Protein AF-A0A9E5NLN7-F1 (afdb_monomer_lite)

Secondary structure (DSSP, 8-state):
-------SS-HHHHHHHHHHHHHHHHHHHHHHHHHHHHHHHH-STTGGGGGHHHHHHHHHHHHHHH--TTHHHHHHHHHHHHHHHTT-TTTHHHHHHHHHHHHHHHHHTSS-S-TT-HHHHHHHHHHHHHHHHHHHHHHH----SHHHHHHHHHHHHHHHHHIIIIIIIHHHHHHHHHHHTTSS--PPPPPPPTTSHHHHHHHHHHHHHHHHHHHHHHTHHHHHHHHHHHHHHHS-----GGGGTTGGG------------

Foldseek 3Di:
DDPPPDDLADPVLVVLLLVLLLCLLVCVVVLQVVLVVQCVVVVDQLSSLLSLLSSLQSLLLSCLQRLEQCSLLSSLQSNQVNNLVVPPPVHNLSNVLSNQLSLLLSLLCQVDPDSLDLNSLLRSQLRSQLSSLVSCCLVVDDDPDPVVVVSSVVSSNSNSNSSSVRNRNVSSVVSVVCVVVVVGDDDDNDHDDPPCNVVSVVVVVCVVVVSVVVVVVVPPPVVVVVVVVVVVVPPDPPPDVPCPVVVVVDDDDDDDDDDDD

Sequence (261 aa):
MQRRSGHYFSTRDLLMMAVLAALGGITSTYVQALANAVHAALGFPGATQVLAGVHVIWLILAVGLTGKHGAGTVTGLAKGAVEFLSGNTHGILVVLIDVVAGILVDAGMLPFRNKNSTLAYAVAGGLATASNVFVFQLFASVPTDVLTMGAILLVGLVSFVSGVLLAGILGKVLLDSLRRAGVVRDLAPETMGRGIYPAFVGIVAVLTVAGGAHRTYRQPSECALRIQILRTRLSPSSDDPSDREASLRGSPAWVPIKLKS

Radius of gyration: 27.47 Å; chains: 1; bounding box: 66×43×96 Å

Structure (mmCIF, N/CA/C/O backbone):
data_AF-A0A9E5NLN7-F1
#
_entry.id   AF-A0A9E5NLN7-F1
#
loop_
_atom_site.group_PDB
_atom_site.id
_atom_site.type_symbol
_atom_site.label_atom_id
_atom_site.label_alt_id
_atom_site.label_comp_id
_atom_site.label_asym_id
_atom_site.label_entity_id
_atom_site.label_seq_id
_atom_site.pdbx_PDB_ins_code
_atom_site.Cartn_x
_atom_site.Cartn_y
_atom_site.Cartn_z
_atom_site.occupancy
_atom_site.B_iso_or_equiv
_atom_site.auth_seq_id
_atom_site.auth_comp_id
_atom_site.auth_asym_id
_atom_site.auth_atom_id
_atom_site.pdbx_PDB_model_num
ATOM 1 N N . MET A 1 1 ? -29.917 -18.150 27.839 1.00 37.56 1 MET A N 1
ATOM 2 C CA . MET A 1 1 ? -28.505 -17.958 27.434 1.00 37.56 1 MET A CA 1
ATOM 3 C C . MET A 1 1 ? -28.449 -17.670 25.937 1.00 37.56 1 MET A C 1
ATOM 5 O O . MET A 1 1 ? -28.501 -18.597 25.142 1.00 37.56 1 MET A O 1
ATOM 9 N N . GLN A 1 2 ? -28.414 -16.398 25.531 1.00 43.22 2 GLN A N 1
ATOM 10 C CA . GLN A 1 2 ? -28.213 -16.040 24.123 1.00 43.22 2 GLN A CA 1
ATOM 11 C C . GLN A 1 2 ? -26.726 -16.190 23.791 1.00 43.22 2 GLN A C 1
ATOM 13 O O . GLN A 1 2 ? -25.911 -15.366 24.202 1.00 43.22 2 GLN A O 1
ATOM 18 N N . ARG A 1 3 ? -26.360 -17.244 23.052 1.00 45.94 3 ARG A N 1
ATOM 19 C CA . ARG A 1 3 ? -25.071 -17.292 22.355 1.00 45.94 3 ARG A CA 1
ATOM 20 C C . ARG A 1 3 ? -25.091 -16.188 21.298 1.00 45.94 3 ARG A C 1
ATOM 22 O O . ARG A 1 3 ? -25.580 -16.403 20.195 1.00 45.94 3 ARG A O 1
ATOM 29 N N . ARG A 1 4 ? -24.589 -14.994 21.629 1.00 48.16 4 ARG A N 1
ATOM 30 C CA . ARG A 1 4 ? -24.191 -14.033 20.597 1.00 48.16 4 ARG A CA 1
ATOM 31 C C . ARG A 1 4 ? -23.033 -14.683 19.849 1.00 48.16 4 ARG A C 1
ATOM 33 O O . ARG A 1 4 ? -21.941 -14.796 20.398 1.00 48.16 4 ARG A O 1
ATOM 40 N N . SER A 1 5 ? -23.280 -15.160 18.633 1.00 48.09 5 SER A N 1
ATOM 41 C CA . SER A 1 5 ? -22.215 -15.476 17.688 1.00 48.09 5 SER A CA 1
ATOM 42 C C . SER A 1 5 ? -21.481 -14.166 17.396 1.00 48.09 5 SER A C 1
ATOM 44 O O . SER A 1 5 ? -21.921 -13.357 16.580 1.00 48.09 5 SER A O 1
ATOM 46 N N . GLY A 1 6 ? -20.437 -13.885 18.173 1.00 54.31 6 GLY A N 1
ATOM 47 C CA . GLY A 1 6 ? -19.639 -12.678 18.027 1.00 54.31 6 GLY A CA 1
ATOM 48 C C . GLY A 1 6 ? -18.870 -12.750 16.718 1.00 54.31 6 GLY A C 1
ATOM 49 O O . GLY A 1 6 ? -17.901 -13.495 16.616 1.00 54.31 6 GLY A O 1
ATOM 50 N N . HIS A 1 7 ? -19.314 -12.010 15.706 1.00 66.31 7 HIS A N 1
ATOM 51 C CA . HIS A 1 7 ? -18.524 -11.810 14.498 1.00 66.31 7 HIS A CA 1
ATOM 52 C C . HIS A 1 7 ? -17.222 -11.086 14.873 1.00 66.31 7 HIS A C 1
ATOM 54 O O . HIS A 1 7 ? -17.261 -10.066 15.564 1.00 66.31 7 HIS A O 1
ATOM 60 N N . TYR A 1 8 ? -16.076 -11.610 14.422 1.00 72.31 8 TYR A N 1
ATOM 61 C CA . TYR A 1 8 ? -14.759 -11.011 14.681 1.00 72.31 8 TYR A CA 1
ATOM 62 C C . TYR A 1 8 ? -14.669 -9.580 14.123 1.00 72.31 8 TYR A C 1
ATOM 64 O O . TYR A 1 8 ? -14.127 -8.684 14.769 1.00 72.31 8 TYR A O 1
ATOM 72 N N . PHE A 1 9 ? -15.287 -9.327 12.966 1.00 75.44 9 PHE A N 1
ATOM 73 C CA . PHE A 1 9 ? -15.464 -7.991 12.396 1.00 75.44 9 PHE A CA 1
ATOM 74 C C . PHE A 1 9 ? -16.875 -7.465 12.665 1.00 75.44 9 PHE A C 1
ATOM 76 O O . PHE A 1 9 ? -17.860 -8.175 12.466 1.00 75.44 9 PHE A O 1
ATOM 83 N N . SER A 1 10 ? -16.974 -6.208 13.103 1.00 83.00 10 SER A N 1
ATOM 84 C CA . SER A 1 10 ? -18.261 -5.514 13.186 1.00 83.00 10 SER A CA 1
ATOM 85 C C . SER A 1 10 ? -18.712 -5.101 11.784 1.00 83.00 10 SER A C 1
ATOM 87 O O . SER A 1 10 ? -17.877 -4.876 10.908 1.00 83.00 10 SER A O 1
ATOM 89 N N . THR A 1 11 ? -20.016 -4.913 11.573 1.00 85.50 11 THR A N 1
ATOM 90 C CA . THR A 1 11 ? -20.556 -4.372 10.313 1.00 85.50 11 THR A CA 1
ATOM 91 C C . THR A 1 11 ? -19.899 -3.042 9.947 1.00 85.50 11 THR A C 1
ATOM 93 O O . THR A 1 11 ? -19.607 -2.797 8.781 1.00 85.50 11 THR A O 1
ATOM 96 N N . ARG A 1 12 ? -19.595 -2.205 10.950 1.00 83.62 12 ARG A N 1
ATOM 97 C CA . ARG A 1 12 ? -18.844 -0.958 10.755 1.00 83.62 12 ARG A CA 1
ATOM 98 C C . ARG A 1 12 ? -17.454 -1.224 10.181 1.00 83.62 12 ARG A C 1
ATOM 100 O O . ARG A 1 12 ? -17.066 -0.552 9.236 1.00 83.62 12 ARG A O 1
ATOM 107 N N . ASP A 1 13 ? -16.719 -2.180 10.740 1.00 86.62 13 ASP A N 1
ATOM 108 C CA . ASP A 1 13 ? -15.354 -2.486 10.299 1.00 86.62 13 ASP A CA 1
ATOM 109 C C . ASP A 1 13 ? -15.372 -2.999 8.861 1.00 86.62 13 ASP A C 1
ATOM 111 O O . ASP A 1 13 ? -14.574 -2.558 8.040 1.00 86.62 13 ASP A O 1
ATOM 115 N N . LEU A 1 14 ? -16.331 -3.875 8.542 1.00 88.62 14 LEU A N 1
ATOM 116 C CA . LEU A 1 14 ? -16.511 -4.405 7.195 1.00 88.62 14 LEU A CA 1
ATOM 117 C C . LEU A 1 14 ? -16.838 -3.301 6.186 1.00 88.62 14 LEU A C 1
ATOM 119 O O . LEU A 1 14 ? -16.243 -3.266 5.114 1.00 88.62 14 LEU A O 1
ATOM 123 N N . LEU A 1 15 ? -17.729 -2.372 6.546 1.00 90.12 15 LEU A N 1
ATOM 124 C CA . LEU A 1 15 ? -18.058 -1.218 5.709 1.00 90.12 15 LEU A CA 1
ATOM 125 C C . LEU A 1 15 ? -16.844 -0.309 5.492 1.00 90.12 15 LEU A C 1
ATOM 127 O O . LEU A 1 15 ? -16.585 0.087 4.361 1.00 90.12 15 LEU A O 1
ATOM 131 N N . MET A 1 16 ? -16.069 -0.010 6.539 1.00 89.44 16 MET A N 1
ATOM 132 C CA . MET A 1 16 ? -14.860 0.813 6.414 1.00 89.44 16 MET A CA 1
ATOM 133 C C . MET A 1 16 ? -13.821 0.147 5.503 1.00 89.44 16 MET A C 1
ATOM 135 O O . MET A 1 16 ? -13.288 0.804 4.612 1.00 89.44 16 MET A O 1
ATOM 139 N N . MET A 1 17 ? -13.569 -1.154 5.685 1.00 92.19 17 MET A N 1
ATOM 140 C CA . MET A 1 17 ? -12.667 -1.926 4.823 1.00 92.19 17 MET A CA 1
ATOM 141 C C . MET A 1 17 ? -13.156 -1.938 3.371 1.00 92.19 17 MET A C 1
ATOM 143 O O . MET A 1 17 ? -12.370 -1.680 2.466 1.00 92.19 17 MET A O 1
ATOM 147 N N . ALA A 1 18 ? -14.452 -2.165 3.141 1.00 93.19 18 ALA A N 1
ATOM 148 C CA . ALA A 1 18 ? -15.035 -2.195 1.801 1.00 93.19 18 ALA A CA 1
ATOM 149 C C . ALA A 1 18 ? -14.944 -0.837 1.086 1.00 93.19 18 ALA A C 1
ATOM 151 O O . ALA A 1 18 ? -14.557 -0.782 -0.079 1.00 93.19 18 ALA A O 1
ATOM 152 N N . VAL A 1 19 ? -15.251 0.265 1.779 1.00 93.38 19 VAL A N 1
ATOM 153 C CA . VAL A 1 19 ? -15.166 1.619 1.208 1.00 93.38 19 VAL A CA 1
ATOM 154 C C . VAL A 1 19 ? -13.720 1.979 0.871 1.00 93.38 19 VAL A C 1
ATOM 156 O O . VAL A 1 19 ? -13.455 2.469 -0.224 1.00 93.38 19 VAL A O 1
ATOM 159 N N . LEU A 1 20 ? -12.771 1.699 1.768 1.00 93.06 20 LEU A N 1
ATOM 160 C CA . LEU A 1 20 ? -11.349 1.964 1.521 1.00 93.06 20 LEU A CA 1
ATOM 161 C C . LEU A 1 20 ? -10.788 1.095 0.394 1.00 93.06 20 LEU A C 1
ATOM 163 O O . LEU A 1 20 ? -10.015 1.589 -0.421 1.00 93.06 20 LEU A O 1
ATOM 167 N N . ALA A 1 21 ? -11.201 -0.169 0.319 1.00 93.88 21 ALA A N 1
ATOM 168 C CA . ALA A 1 21 ? -10.847 -1.068 -0.770 1.00 93.88 21 ALA A CA 1
ATOM 169 C C . ALA A 1 21 ? -11.375 -0.569 -2.120 1.00 93.88 21 ALA A C 1
ATOM 171 O O . ALA A 1 21 ? -10.624 -0.533 -3.091 1.00 93.88 21 ALA A O 1
ATOM 172 N N . ALA A 1 22 ? -12.638 -0.137 -2.180 1.00 93.69 22 ALA A N 1
ATOM 173 C CA . ALA A 1 22 ? -13.237 0.398 -3.398 1.00 93.69 22 ALA A CA 1
ATOM 174 C C . ALA A 1 22 ? -12.549 1.691 -3.858 1.00 93.69 22 ALA A C 1
ATOM 176 O O . ALA A 1 22 ? -12.172 1.810 -5.024 1.00 93.69 22 ALA A O 1
ATOM 177 N N . LEU A 1 23 ? -12.323 2.633 -2.934 1.00 93.06 23 LEU A N 1
ATOM 178 C CA . LEU A 1 23 ? -11.596 3.871 -3.220 1.00 93.06 23 LEU A CA 1
ATOM 179 C C . LEU A 1 23 ? -10.171 3.580 -3.687 1.00 93.06 23 LEU A C 1
ATOM 181 O O . LEU A 1 23 ? -9.739 4.119 -4.705 1.00 93.06 23 LEU A O 1
ATOM 185 N N . GLY A 1 24 ? -9.462 2.698 -2.983 1.00 90.44 24 GLY A N 1
ATOM 186 C CA . GLY A 1 24 ? -8.102 2.313 -3.326 1.00 90.44 24 GLY A CA 1
ATOM 187 C C . GLY A 1 24 ? -8.010 1.629 -4.681 1.00 90.44 24 GLY A C 1
ATOM 188 O O . GLY A 1 24 ? -7.144 1.988 -5.475 1.00 90.44 24 GLY A O 1
ATOM 189 N N . GLY A 1 25 ? -8.916 0.700 -4.983 1.00 89.38 25 GLY A N 1
ATOM 190 C CA . GLY A 1 25 ? -8.890 -0.038 -6.242 1.00 89.38 25 GLY A CA 1
ATOM 191 C C . GLY A 1 25 ? -9.174 0.857 -7.448 1.00 89.38 25 GLY A C 1
ATOM 192 O O . GLY A 1 25 ? -8.418 0.860 -8.414 1.00 89.38 25 GLY A O 1
ATOM 193 N N . ILE A 1 26 ? -10.196 1.713 -7.372 1.00 90.19 26 ILE A N 1
ATOM 194 C CA . ILE A 1 26 ? -10.499 2.658 -8.460 1.00 90.19 26 ILE A CA 1
ATOM 195 C C . ILE A 1 26 ? -9.356 3.667 -8.636 1.00 90.19 26 ILE A C 1
ATOM 197 O O . ILE A 1 26 ? -8.941 3.956 -9.757 1.00 90.19 26 ILE A O 1
ATOM 201 N N . THR A 1 27 ? -8.821 4.192 -7.530 1.00 89.44 27 THR A N 1
ATOM 202 C CA . THR A 1 27 ? -7.764 5.214 -7.561 1.00 89.44 27 THR A CA 1
ATOM 203 C C . THR A 1 27 ? -6.443 4.658 -8.092 1.00 89.44 27 THR A C 1
ATOM 205 O O . THR A 1 27 ? -5.681 5.393 -8.714 1.00 89.44 27 THR A O 1
ATOM 208 N N . SER A 1 28 ? -6.170 3.366 -7.912 1.00 85.62 28 SER A N 1
ATOM 209 C CA . SER A 1 28 ? -4.889 2.754 -8.286 1.00 85.62 28 SER A CA 1
ATOM 210 C C . SER A 1 28 ? -4.584 2.826 -9.781 1.00 85.62 28 SER A C 1
ATOM 212 O O . SER A 1 28 ? -3.427 3.042 -10.146 1.00 85.62 28 SER A O 1
ATOM 214 N N . THR A 1 29 ? -5.599 2.764 -10.649 1.00 84.00 29 THR A N 1
ATOM 215 C CA . THR A 1 29 ? -5.425 2.982 -12.095 1.00 84.00 29 THR A CA 1
ATOM 216 C C . THR A 1 29 ? -4.987 4.418 -12.399 1.00 84.00 29 THR A C 1
ATOM 218 O O . THR A 1 29 ? -4.075 4.639 -13.196 1.00 84.00 29 THR A O 1
ATOM 221 N N . TYR A 1 30 ? -5.577 5.405 -11.720 1.00 86.12 30 TYR A N 1
ATOM 222 C CA . TYR A 1 30 ? -5.203 6.814 -11.874 1.00 86.12 30 TYR A CA 1
ATOM 223 C C . TYR A 1 30 ? -3.816 7.106 -11.299 1.00 86.12 30 TYR A C 1
ATOM 225 O O . TYR A 1 30 ? -3.032 7.823 -11.918 1.00 86.12 30 TYR A O 1
ATOM 233 N N . VAL A 1 31 ? -3.481 6.517 -10.148 1.00 86.81 31 VAL A N 1
ATOM 234 C CA . VAL A 1 31 ? -2.142 6.626 -9.551 1.00 86.81 31 VAL A CA 1
ATOM 235 C C . VAL A 1 31 ? -1.103 6.021 -10.486 1.00 86.81 31 VAL A C 1
ATOM 237 O O . VAL A 1 31 ? -0.039 6.608 -10.661 1.00 86.81 31 VAL A O 1
ATOM 240 N N . GLN A 1 32 ? -1.412 4.900 -11.140 1.00 85.44 32 GLN A N 1
ATOM 241 C CA . GLN A 1 32 ? -0.520 4.300 -12.127 1.00 85.44 32 GLN A CA 1
ATOM 242 C C . GLN A 1 32 ? -0.306 5.219 -13.337 1.00 85.44 32 GLN A C 1
ATOM 244 O O . GLN A 1 32 ? 0.829 5.399 -13.781 1.00 85.44 32 GLN A O 1
ATOM 249 N N . ALA A 1 33 ? -1.370 5.838 -13.853 1.00 85.69 33 ALA A N 1
ATOM 250 C CA . ALA A 1 33 ? -1.258 6.810 -14.938 1.00 85.69 33 ALA A CA 1
ATOM 251 C C . ALA A 1 33 ? -0.400 8.021 -14.527 1.00 85.69 33 ALA A C 1
ATOM 253 O O . ALA A 1 33 ? 0.476 8.450 -15.281 1.00 85.69 33 ALA A O 1
ATOM 254 N N . LEU A 1 34 ? -0.588 8.522 -13.304 1.00 86.69 34 LEU A N 1
ATOM 255 C CA . LEU A 1 34 ? 0.205 9.620 -12.756 1.00 86.69 34 LEU A CA 1
ATOM 256 C C . LEU A 1 34 ? 1.677 9.228 -12.567 1.00 86.69 34 LEU A C 1
ATOM 258 O O . LEU A 1 34 ? 2.566 9.993 -12.927 1.00 86.69 34 LEU A O 1
ATOM 262 N N . ALA A 1 35 ? 1.948 8.024 -12.062 1.00 85.88 35 ALA A N 1
ATOM 263 C CA . ALA A 1 35 ? 3.299 7.489 -11.920 1.00 85.88 35 ALA A CA 1
ATOM 264 C C . ALA A 1 35 ? 4.024 7.400 -13.269 1.00 85.88 35 ALA A C 1
ATOM 266 O O . ALA A 1 35 ? 5.204 7.743 -13.365 1.00 85.88 35 ALA A O 1
ATOM 267 N N . ASN A 1 36 ? 3.310 7.003 -14.324 1.00 85.69 36 ASN A N 1
ATOM 268 C CA . ASN A 1 36 ? 3.849 6.965 -15.680 1.00 85.69 36 ASN A CA 1
ATOM 269 C C . ASN A 1 36 ? 4.146 8.375 -16.213 1.00 85.69 36 ASN A C 1
ATOM 271 O O . ASN A 1 36 ? 5.190 8.580 -16.826 1.00 85.69 36 ASN A O 1
ATOM 275 N N . ALA A 1 37 ? 3.282 9.355 -15.936 1.00 85.88 37 ALA A N 1
ATOM 276 C CA . ALA A 1 37 ? 3.522 10.751 -16.306 1.00 85.88 37 ALA A CA 1
ATOM 277 C C . ALA A 1 37 ? 4.744 11.340 -15.577 1.00 85.88 37 ALA A C 1
ATOM 279 O O . ALA A 1 37 ? 5.587 11.985 -16.199 1.00 85.88 37 ALA A O 1
ATOM 280 N N . VAL A 1 38 ? 4.888 11.060 -14.277 1.00 84.56 38 VAL A N 1
ATOM 281 C CA . VAL A 1 38 ? 6.068 11.447 -13.485 1.00 84.56 38 VAL A CA 1
ATOM 282 C C . VAL A 1 38 ? 7.335 10.811 -14.053 1.00 84.56 38 VAL A C 1
ATOM 284 O O . VAL A 1 38 ? 8.352 11.485 -14.199 1.00 84.56 38 VAL A O 1
ATOM 287 N N . HIS A 1 39 ? 7.280 9.534 -14.429 1.00 85.88 39 HIS A N 1
ATOM 288 C CA . HIS A 1 39 ? 8.408 8.869 -15.070 1.00 85.88 39 HIS A CA 1
ATOM 289 C C . HIS A 1 39 ? 8.766 9.481 -16.426 1.00 85.88 39 HIS A C 1
ATOM 291 O O . HIS A 1 39 ? 9.946 9.713 -16.677 1.00 85.88 39 HIS A O 1
ATOM 297 N N . ALA A 1 40 ? 7.775 9.804 -17.259 1.00 86.00 40 ALA A N 1
ATOM 298 C CA . ALA A 1 40 ? 8.000 10.467 -18.540 1.00 86.00 40 ALA A CA 1
ATOM 299 C C . ALA A 1 40 ? 8.655 11.852 -18.376 1.00 86.00 40 ALA A C 1
ATOM 301 O O . ALA A 1 40 ? 9.496 12.226 -19.187 1.00 86.00 40 ALA A O 1
ATOM 302 N N . ALA A 1 41 ? 8.312 12.589 -17.315 1.00 86.25 41 ALA A N 1
ATOM 303 C CA . ALA A 1 41 ? 8.909 13.889 -17.017 1.00 86.25 41 ALA A CA 1
ATOM 304 C C . ALA A 1 41 ? 10.337 13.786 -16.451 1.00 86.25 41 ALA A C 1
ATOM 306 O O . ALA A 1 41 ? 11.195 14.597 -16.787 1.00 86.25 41 ALA A O 1
ATOM 307 N N . LEU A 1 42 ? 10.592 12.808 -15.576 1.00 84.44 42 LEU A N 1
ATOM 308 C CA . LEU A 1 42 ? 11.867 12.668 -14.865 1.00 84.44 42 LEU A CA 1
ATOM 309 C C . LEU A 1 42 ? 12.918 11.850 -15.626 1.00 84.44 42 LEU A C 1
ATOM 311 O O . LEU A 1 42 ? 14.110 12.002 -15.372 1.00 84.44 42 LEU A O 1
ATOM 315 N N . GLY A 1 43 ? 12.497 10.962 -16.526 1.00 80.62 43 GLY A N 1
ATOM 316 C CA . GLY A 1 43 ? 13.374 10.233 -17.444 1.00 80.62 43 GLY A CA 1
ATOM 317 C C . GLY A 1 43 ? 14.319 9.203 -16.812 1.00 80.62 43 GLY A C 1
ATOM 318 O O . GLY A 1 43 ? 15.093 8.587 -17.542 1.00 80.62 43 GLY A O 1
ATOM 319 N N . PHE A 1 44 ? 14.279 8.979 -15.490 1.00 78.38 44 PHE A N 1
ATOM 320 C CA . PHE A 1 44 ? 15.158 8.011 -14.823 1.00 78.38 44 PHE A CA 1
ATOM 321 C C . PHE A 1 44 ? 14.459 6.679 -14.473 1.00 78.38 44 PHE A C 1
ATOM 323 O O . PHE A 1 44 ? 13.251 6.650 -14.186 1.00 78.38 44 PHE A O 1
ATOM 330 N N . PRO A 1 45 ? 15.208 5.556 -14.458 1.00 69.56 45 PRO A N 1
ATOM 331 C CA . PRO A 1 45 ? 14.682 4.241 -14.092 1.00 69.56 45 PRO A CA 1
ATOM 332 C C . PRO A 1 45 ? 14.161 4.209 -12.648 1.00 69.56 45 PRO A C 1
ATOM 334 O O . PRO A 1 45 ? 14.871 4.576 -11.717 1.00 69.56 45 PRO A O 1
ATOM 337 N N . GLY A 1 46 ? 12.923 3.750 -12.449 1.00 71.50 46 GLY A N 1
ATOM 338 C CA . GLY A 1 46 ? 12.302 3.646 -11.120 1.00 71.50 46 GLY A CA 1
ATOM 339 C C . GLY A 1 46 ? 11.473 4.859 -10.685 1.00 71.50 46 GLY A C 1
ATOM 340 O O . GLY A 1 46 ? 10.849 4.805 -9.629 1.00 71.50 46 GLY A O 1
ATOM 341 N N . ALA A 1 47 ? 11.379 5.917 -11.498 1.00 77.62 47 ALA A N 1
ATOM 342 C CA . ALA A 1 47 ? 10.533 7.078 -11.197 1.00 77.62 47 ALA A CA 1
ATOM 343 C C . ALA A 1 47 ? 9.039 6.723 -11.018 1.00 77.62 47 ALA A C 1
ATOM 345 O O . ALA A 1 47 ? 8.349 7.358 -10.222 1.00 77.62 47 ALA A O 1
ATOM 346 N N . THR A 1 48 ? 8.548 5.662 -11.670 1.00 82.56 48 THR A N 1
ATOM 347 C CA . THR A 1 48 ? 7.182 5.147 -11.455 1.00 82.56 48 THR A CA 1
ATOM 348 C C . THR A 1 48 ? 6.946 4.668 -10.018 1.00 82.56 48 THR A C 1
ATOM 350 O O . THR A 1 48 ? 5.820 4.701 -9.533 1.00 82.56 48 THR A O 1
ATOM 353 N N . GLN A 1 49 ? 8.002 4.276 -9.298 1.00 85.69 49 GLN A N 1
ATOM 354 C CA . GLN A 1 49 ? 7.898 3.774 -7.928 1.00 85.69 49 GLN A CA 1
ATOM 355 C C . GLN A 1 49 ? 7.839 4.872 -6.869 1.00 85.69 49 GLN A C 1
ATOM 357 O O . GLN A 1 49 ? 7.548 4.588 -5.710 1.00 85.69 49 GLN A O 1
ATOM 362 N N . VAL A 1 50 ? 8.055 6.135 -7.246 1.00 83.50 50 VAL A N 1
ATOM 363 C CA . VAL A 1 50 ? 7.945 7.269 -6.316 1.00 83.50 50 VAL A CA 1
ATOM 364 C C . VAL A 1 50 ? 6.527 7.382 -5.752 1.00 83.50 50 VAL A C 1
ATOM 366 O O . VAL A 1 50 ? 6.361 7.764 -4.596 1.00 83.50 50 VAL A O 1
ATOM 369 N N . LEU A 1 51 ? 5.512 6.980 -6.522 1.00 86.88 51 LEU A N 1
ATOM 370 C CA . LEU A 1 51 ? 4.109 6.966 -6.099 1.00 86.88 51 LEU A CA 1
ATOM 371 C C . LEU A 1 51 ? 3.606 5.587 -5.650 1.00 86.88 51 LEU A C 1
ATOM 373 O O . LEU A 1 51 ? 2.433 5.466 -5.306 1.00 86.88 51 LEU A O 1
ATOM 377 N N . ALA A 1 52 ? 4.467 4.567 -5.587 1.00 85.69 52 ALA A N 1
ATOM 378 C CA . ALA A 1 52 ? 4.058 3.211 -5.218 1.00 85.69 52 ALA A CA 1
ATOM 379 C C . ALA A 1 52 ? 3.414 3.146 -3.821 1.00 85.69 52 ALA A C 1
ATOM 381 O O . ALA A 1 52 ? 2.478 2.378 -3.598 1.00 85.69 52 ALA A O 1
ATOM 382 N N . GLY A 1 53 ? 3.861 3.988 -2.880 1.00 84.75 53 GLY A N 1
ATOM 383 C CA . GLY A 1 53 ? 3.289 4.033 -1.532 1.00 84.75 53 GLY A CA 1
ATOM 384 C C . GLY A 1 53 ? 1.818 4.468 -1.495 1.00 84.75 53 GLY A C 1
ATOM 385 O O . GLY A 1 53 ? 1.096 4.125 -0.558 1.00 84.75 53 GLY A O 1
ATOM 386 N N . VAL A 1 54 ? 1.328 5.167 -2.523 1.00 89.94 54 VAL A N 1
ATOM 387 C CA . VAL A 1 54 ? -0.078 5.597 -2.600 1.00 89.94 54 VAL A CA 1
ATOM 388 C C . VAL A 1 54 ? -1.020 4.404 -2.779 1.00 89.94 54 VAL A C 1
ATOM 390 O O . VAL A 1 54 ? -2.144 4.436 -2.290 1.00 89.94 54 VAL A O 1
ATOM 393 N N . HIS A 1 55 ? -0.577 3.312 -3.403 1.00 89.12 55 HIS A N 1
ATOM 394 C CA . HIS A 1 55 ? -1.388 2.095 -3.509 1.00 89.12 55 HIS A CA 1
ATOM 395 C C . HIS A 1 55 ? -1.614 1.432 -2.145 1.00 89.12 55 HIS A C 1
ATOM 397 O O . HIS A 1 55 ? -2.684 0.885 -1.883 1.00 89.12 55 HIS A O 1
ATOM 403 N N . VAL A 1 56 ? -0.626 1.513 -1.252 1.00 91.00 56 VAL A N 1
ATOM 404 C CA . VAL A 1 56 ? -0.621 0.818 0.046 1.00 91.00 56 VAL A CA 1
ATOM 405 C C . VAL A 1 56 ? -1.259 1.650 1.164 1.00 91.00 56 VAL A C 1
ATOM 407 O O . VAL A 1 56 ? -1.710 1.090 2.166 1.00 91.00 56 VAL A O 1
ATOM 410 N N . ILE A 1 57 ? -1.377 2.974 0.995 1.00 93.56 57 ILE A N 1
ATOM 411 C CA . ILE A 1 57 ? -1.956 3.872 2.012 1.00 93.56 57 ILE A CA 1
ATOM 412 C C . ILE A 1 57 ? -3.366 3.439 2.448 1.00 93.56 57 ILE A C 1
ATOM 414 O O . ILE A 1 57 ? -3.699 3.509 3.628 1.00 93.56 57 ILE A O 1
ATOM 418 N N . TRP A 1 58 ? -4.176 2.914 1.526 1.00 93.62 58 TRP A N 1
ATOM 419 C CA . TRP A 1 58 ? -5.543 2.458 1.796 1.00 93.62 58 TRP A CA 1
ATOM 420 C C . TRP A 1 58 ? -5.584 1.274 2.764 1.00 93.62 58 TRP A C 1
ATOM 422 O O . TRP A 1 58 ? -6.447 1.216 3.640 1.00 93.62 58 TRP A O 1
ATOM 432 N N . LEU A 1 59 ? -4.613 0.364 2.652 1.00 91.62 59 LEU A N 1
ATOM 433 C CA . LEU A 1 59 ? -4.474 -0.797 3.533 1.00 91.62 59 LEU A CA 1
ATOM 434 C C . LEU A 1 59 ? -4.035 -0.363 4.932 1.00 91.62 59 LEU A C 1
ATOM 436 O O . LEU A 1 59 ? -4.587 -0.822 5.931 1.00 91.62 59 LEU A O 1
ATOM 440 N N . ILE A 1 60 ? -3.093 0.582 5.000 1.00 90.12 60 ILE A N 1
ATOM 441 C CA . ILE A 1 60 ? -2.639 1.187 6.256 1.00 90.12 60 ILE A CA 1
ATOM 442 C C . ILE A 1 60 ? -3.796 1.887 6.978 1.00 90.12 60 ILE A C 1
ATOM 444 O O . ILE A 1 60 ? -3.988 1.683 8.179 1.00 90.12 60 ILE A O 1
ATOM 448 N N . LEU A 1 61 ? -4.597 2.672 6.254 1.00 89.69 61 LEU A N 1
ATOM 449 C CA . LEU A 1 61 ? -5.778 3.328 6.810 1.00 89.69 61 LEU A CA 1
ATOM 450 C C . LEU A 1 61 ? -6.805 2.307 7.292 1.00 89.69 61 LEU A C 1
ATOM 452 O O . LEU A 1 61 ? -7.341 2.470 8.383 1.00 89.69 61 LEU A O 1
ATOM 456 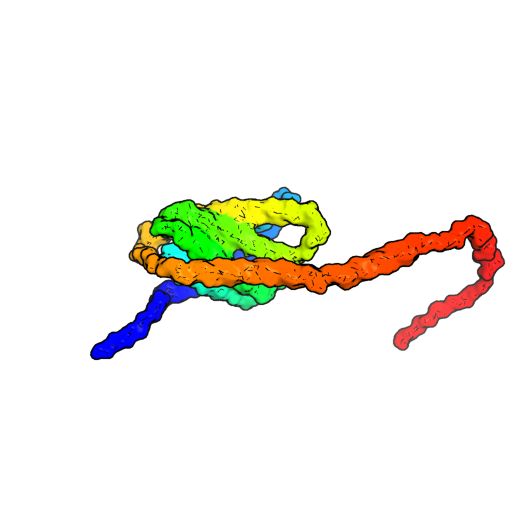N N . ALA A 1 62 ? -7.057 1.238 6.536 1.00 90.06 62 ALA A N 1
ATOM 457 C CA . ALA A 1 62 ? -8.016 0.217 6.939 1.00 90.06 62 ALA A CA 1
ATOM 458 C C . ALA A 1 62 ? -7.610 -0.472 8.248 1.00 90.06 62 ALA A C 1
ATOM 460 O O . ALA A 1 62 ? -8.439 -0.605 9.152 1.00 90.06 62 ALA A O 1
ATOM 461 N N . VAL A 1 63 ? -6.332 -0.831 8.410 1.00 87.94 63 VAL A N 1
ATOM 462 C CA . VAL A 1 63 ? -5.831 -1.401 9.672 1.00 87.94 63 VAL A CA 1
ATOM 463 C C . VAL A 1 63 ? -5.859 -0.371 10.801 1.00 87.94 63 VAL A C 1
ATOM 465 O O . VAL A 1 63 ? -6.298 -0.679 11.910 1.00 87.94 63 VAL A O 1
ATOM 468 N N . GLY A 1 64 ? -5.448 0.869 10.533 1.00 84.69 64 GLY A N 1
ATOM 469 C CA . GLY A 1 64 ? -5.431 1.941 11.528 1.00 84.69 64 GLY A CA 1
ATOM 470 C C . GLY A 1 64 ? -6.822 2.368 12.015 1.00 84.69 64 GLY A C 1
ATOM 471 O O . GLY A 1 64 ? -6.984 2.733 13.184 1.00 84.69 64 GLY A O 1
ATOM 472 N N . LEU A 1 65 ? -7.830 2.307 11.141 1.00 85.81 65 LEU A N 1
ATOM 473 C CA . LEU A 1 65 ? -9.215 2.686 11.430 1.00 85.81 65 LEU A CA 1
ATOM 474 C C . LEU A 1 65 ? -10.012 1.565 12.091 1.00 85.81 65 LEU A C 1
ATOM 476 O O . LEU A 1 65 ? -10.844 1.847 12.947 1.00 85.81 65 LEU A O 1
ATOM 480 N N . THR A 1 66 ? -9.774 0.309 11.710 1.00 82.81 66 THR A N 1
ATOM 481 C CA . THR A 1 66 ? -10.459 -0.842 12.320 1.00 82.81 66 THR A CA 1
ATOM 482 C C . THR A 1 66 ? -9.785 -1.306 13.609 1.00 82.81 66 THR A C 1
ATOM 484 O O . THR A 1 66 ? -10.441 -1.900 14.460 1.00 82.81 66 THR A O 1
ATOM 487 N N . GLY A 1 67 ? -8.478 -1.067 13.770 1.00 76.19 67 GLY A N 1
ATOM 488 C CA . GLY A 1 67 ? -7.700 -1.494 14.938 1.00 76.19 67 GLY A CA 1
ATOM 489 C C . GLY A 1 67 ? -7.544 -3.016 15.072 1.00 76.19 67 GLY A C 1
ATOM 490 O O . GLY A 1 67 ? -6.983 -3.489 16.067 1.00 76.19 67 GLY A O 1
ATOM 491 N N . LYS A 1 68 ? -8.016 -3.783 14.079 1.00 76.31 68 LYS A N 1
ATOM 492 C CA . LYS A 1 68 ? -8.086 -5.249 14.089 1.00 76.31 68 LYS A CA 1
ATOM 493 C C . LYS A 1 68 ? -7.003 -5.868 13.222 1.00 76.31 68 LYS A C 1
ATOM 495 O O . LYS A 1 68 ? -6.613 -5.325 12.194 1.00 76.31 68 LYS A O 1
ATOM 500 N N . HIS A 1 69 ? -6.521 -7.028 13.653 1.00 74.75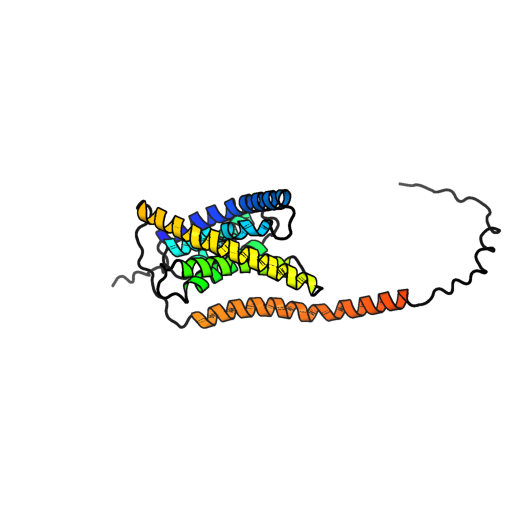 69 HIS A N 1
ATOM 501 C CA . HIS A 1 69 ? -5.587 -7.824 12.865 1.00 74.75 69 HIS A CA 1
ATOM 502 C C . HIS A 1 69 ? -6.322 -8.517 11.714 1.00 74.75 69 HIS A C 1
ATOM 504 O O . HIS A 1 69 ? -7.463 -8.944 11.876 1.00 74.75 69 HIS A O 1
ATOM 510 N N . GLY A 1 70 ? -5.678 -8.630 10.553 1.00 77.31 70 GLY A N 1
ATOM 511 C CA . GLY A 1 70 ? -6.293 -9.223 9.362 1.00 77.31 70 GLY A CA 1
ATOM 512 C C . GLY A 1 70 ? -7.130 -8.231 8.554 1.00 77.31 70 GLY A C 1
ATOM 513 O O . GLY A 1 70 ? -7.588 -8.568 7.462 1.00 77.31 70 GLY A O 1
ATOM 514 N N . ALA A 1 71 ? -7.325 -7.007 9.057 1.00 86.00 71 ALA A N 1
ATOM 515 C CA . ALA A 1 71 ? -8.027 -5.964 8.323 1.00 86.00 71 ALA A CA 1
ATOM 516 C C . ALA A 1 71 ? -7.260 -5.554 7.060 1.00 86.00 71 ALA A C 1
ATOM 518 O O . ALA A 1 71 ? -7.882 -5.281 6.033 1.00 86.00 71 ALA A O 1
ATOM 519 N N . GLY A 1 72 ? -5.923 -5.570 7.100 1.00 87.94 72 GLY A N 1
ATOM 520 C CA . GLY A 1 72 ? -5.083 -5.272 5.943 1.00 87.94 72 GLY A CA 1
ATOM 521 C C . GLY A 1 72 ? -5.272 -6.318 4.855 1.00 87.94 72 GLY A C 1
ATOM 522 O O . GLY A 1 72 ? -5.496 -5.971 3.702 1.00 87.94 72 GLY A O 1
ATOM 523 N N . THR A 1 73 ? -5.283 -7.594 5.233 1.00 88.38 73 THR A N 1
ATOM 524 C CA . THR A 1 73 ? -5.464 -8.735 4.326 1.00 88.38 73 THR A CA 1
ATOM 525 C C . THR A 1 73 ? -6.847 -8.738 3.673 1.00 88.38 73 THR A C 1
ATOM 527 O O . THR A 1 73 ? -6.951 -8.883 2.456 1.00 88.38 73 THR A O 1
ATOM 530 N N . VAL A 1 74 ? -7.918 -8.533 4.452 1.00 89.50 74 VAL A N 1
ATOM 531 C CA . VAL A 1 74 ? -9.294 -8.469 3.919 1.00 89.50 74 VAL A CA 1
ATOM 532 C C . VAL A 1 74 ? -9.461 -7.268 2.989 1.00 89.50 74 VAL A C 1
ATOM 534 O O . VAL A 1 74 ? -10.031 -7.400 1.906 1.00 89.50 74 VAL A O 1
ATOM 537 N N . THR A 1 75 ? -8.924 -6.109 3.378 1.00 92.38 75 THR A N 1
ATOM 538 C CA . THR A 1 75 ? -8.958 -4.904 2.538 1.00 92.38 75 THR A CA 1
ATOM 539 C C . THR A 1 75 ? -8.133 -5.095 1.268 1.00 92.38 75 THR A C 1
ATOM 541 O O . THR A 1 75 ? -8.579 -4.683 0.206 1.00 92.38 75 THR A O 1
ATOM 544 N N . GLY A 1 76 ? -6.978 -5.759 1.347 1.00 91.75 76 GLY A N 1
ATOM 545 C CA . GLY A 1 76 ? -6.133 -6.089 0.197 1.00 91.75 76 GLY A CA 1
ATOM 546 C C . GLY A 1 76 ? -6.848 -6.990 -0.800 1.00 91.75 76 GLY A C 1
ATOM 547 O O . GLY A 1 76 ? -6.910 -6.671 -1.982 1.00 91.75 76 GLY A O 1
ATOM 548 N N . LEU A 1 77 ? -7.494 -8.055 -0.323 1.00 92.31 77 LEU A N 1
ATOM 549 C CA . LEU A 1 77 ? -8.307 -8.924 -1.174 1.00 92.31 77 LEU A CA 1
ATOM 550 C C . LEU A 1 77 ? -9.436 -8.152 -1.871 1.00 92.31 77 LEU A C 1
ATOM 552 O O . LEU A 1 77 ? -9.627 -8.287 -3.078 1.00 92.31 77 LEU A O 1
ATOM 556 N N . ALA A 1 78 ? -10.174 -7.334 -1.116 1.00 93.50 78 ALA A N 1
ATOM 557 C CA . ALA A 1 78 ? -11.271 -6.542 -1.660 1.00 93.50 78 ALA A CA 1
ATOM 558 C C . ALA A 1 78 ? -10.777 -5.485 -2.663 1.00 93.50 78 ALA A C 1
ATOM 560 O O . ALA A 1 78 ? -11.376 -5.323 -3.723 1.00 93.50 78 ALA A O 1
ATOM 561 N N . LYS A 1 79 ? -9.670 -4.799 -2.358 1.00 93.69 79 LYS A N 1
ATOM 562 C CA . LYS A 1 79 ? -9.040 -3.797 -3.229 1.00 93.69 79 LYS A CA 1
ATOM 563 C C . LYS A 1 79 ? -8.600 -4.440 -4.539 1.00 93.69 79 LYS A C 1
ATOM 565 O O . LYS A 1 79 ? -8.992 -3.974 -5.605 1.00 93.69 79 LYS A O 1
ATOM 570 N N . GLY A 1 80 ? -7.885 -5.558 -4.448 1.00 89.69 80 GLY A N 1
ATOM 571 C CA . GLY A 1 80 ? -7.428 -6.312 -5.605 1.00 89.69 80 GLY A CA 1
ATOM 572 C C . GLY A 1 80 ? -8.584 -6.784 -6.482 1.00 89.69 80 GLY A C 1
ATOM 573 O O . GLY A 1 80 ? -8.516 -6.669 -7.703 1.00 89.69 80 GLY A O 1
ATOM 574 N N . ALA A 1 81 ? -9.682 -7.255 -5.879 1.00 90.69 81 ALA A N 1
ATOM 575 C CA . ALA A 1 81 ? -10.887 -7.618 -6.623 1.00 90.69 81 ALA A CA 1
ATOM 576 C C . ALA A 1 81 ? -11.488 -6.417 -7.374 1.00 90.69 81 ALA A C 1
ATOM 578 O O . ALA A 1 81 ? -11.870 -6.554 -8.533 1.00 90.69 81 ALA A O 1
ATOM 579 N N . VAL A 1 82 ? -11.533 -5.235 -6.750 1.00 91.19 82 VAL A N 1
ATOM 580 C CA . VAL A 1 82 ? -12.007 -4.005 -7.405 1.00 91.19 82 VAL A CA 1
ATOM 581 C C . VAL A 1 82 ? -11.097 -3.609 -8.568 1.00 91.19 82 VAL A C 1
ATOM 583 O O . VAL A 1 82 ? -11.606 -3.251 -9.624 1.00 91.19 82 VAL A O 1
ATOM 586 N 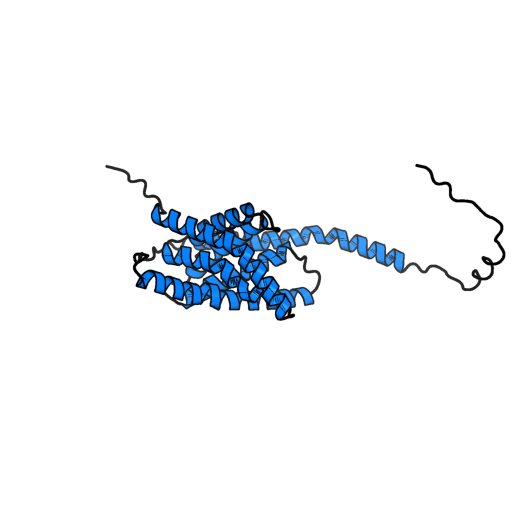N . GLU A 1 83 ? -9.775 -3.715 -8.425 1.00 90.38 83 GLU A N 1
ATOM 587 C CA . GLU A 1 83 ? -8.839 -3.430 -9.525 1.00 90.38 83 GLU A CA 1
ATOM 588 C C . GLU A 1 83 ? -8.929 -4.425 -10.675 1.00 90.38 83 GLU A C 1
ATOM 590 O O . GLU A 1 83 ? -8.811 -4.065 -11.847 1.00 90.38 83 GLU A O 1
ATOM 595 N N . PHE A 1 84 ? -9.136 -5.696 -10.348 1.00 88.31 84 PHE A N 1
ATOM 596 C CA . PHE A 1 84 ? -9.356 -6.717 -11.355 1.00 88.31 84 PHE A CA 1
ATOM 597 C C . PHE A 1 84 ? -10.624 -6.414 -12.163 1.00 88.31 84 PHE A C 1
ATOM 599 O O . PHE A 1 84 ? -10.606 -6.459 -13.392 1.00 88.31 84 PHE A O 1
ATOM 606 N N . LEU A 1 85 ? -11.708 -6.038 -11.478 1.00 86.44 85 LEU A N 1
ATOM 607 C CA . LEU A 1 85 ? -12.980 -5.684 -12.107 1.00 86.44 85 LEU A CA 1
ATOM 608 C C . LEU A 1 85 ? -12.945 -4.331 -12.832 1.00 86.44 85 LEU A C 1
ATOM 610 O O . LEU A 1 85 ? -13.712 -4.141 -13.773 1.00 86.44 85 LEU A O 1
ATOM 614 N N . SER A 1 86 ? -12.060 -3.406 -12.445 1.00 81.06 86 SER A N 1
ATOM 615 C CA . SER A 1 86 ? -11.896 -2.111 -13.124 1.00 81.06 86 SER A CA 1
ATOM 616 C C . SER A 1 86 ? -11.157 -2.210 -14.465 1.00 81.06 86 SER A C 1
ATOM 618 O O . SER A 1 86 ? -11.065 -1.215 -15.183 1.00 81.06 86 SER A O 1
ATOM 620 N N . GLY A 1 87 ? -10.668 -3.401 -14.831 1.00 71.12 87 GLY A N 1
ATOM 621 C CA . GLY A 1 87 ? -10.021 -3.655 -16.116 1.00 71.12 87 GLY A CA 1
ATOM 622 C C . GLY A 1 87 ? -8.514 -3.397 -16.116 1.00 71.12 87 GLY A C 1
ATOM 623 O O . GLY A 1 87 ? -7.961 -3.011 -17.145 1.00 71.12 87 GLY A O 1
ATOM 624 N N . ASN A 1 88 ? -7.829 -3.592 -14.982 1.00 71.06 88 ASN A N 1
ATOM 625 C CA . ASN A 1 88 ? -6.372 -3.469 -14.926 1.00 71.06 88 ASN A CA 1
ATOM 626 C C . ASN A 1 88 ? -5.696 -4.476 -15.886 1.00 71.06 88 ASN A C 1
ATOM 628 O O . ASN A 1 88 ? -6.005 -5.670 -15.889 1.00 71.06 88 ASN A O 1
ATOM 632 N N . THR A 1 89 ? -4.731 -3.999 -16.677 1.00 64.44 89 THR A N 1
ATOM 633 C CA . THR A 1 89 ? -4.001 -4.768 -17.704 1.00 64.44 89 THR A CA 1
ATOM 634 C C . THR A 1 89 ? -3.229 -5.969 -17.152 1.00 64.44 89 THR A C 1
ATOM 636 O O . THR A 1 89 ? -2.830 -6.849 -17.910 1.00 64.44 89 THR A O 1
ATOM 639 N N . HIS A 1 90 ? -3.032 -6.025 -15.836 1.00 66.31 90 HIS A N 1
ATOM 640 C CA . HIS A 1 90 ? -2.305 -7.089 -15.147 1.00 66.31 90 HIS A CA 1
ATOM 641 C C . HIS A 1 90 ? -3.208 -8.249 -14.678 1.00 66.31 90 HIS A C 1
ATOM 643 O O . HIS A 1 90 ? -2.707 -9.257 -14.176 1.00 66.31 90 HIS A O 1
ATOM 649 N N . GLY A 1 91 ? -4.532 -8.149 -14.857 1.00 77.19 91 GLY A N 1
ATOM 650 C CA . GLY A 1 91 ? -5.476 -9.232 -14.575 1.00 77.19 91 GLY A CA 1
ATOM 651 C C . GLY A 1 91 ? -5.423 -9.730 -13.125 1.00 77.19 91 GLY A C 1
ATOM 652 O O . GLY A 1 91 ? -5.331 -8.946 -12.182 1.00 77.19 91 GLY A O 1
ATOM 653 N N . ILE A 1 92 ? -5.483 -11.054 -12.936 1.00 80.56 92 ILE A N 1
ATOM 654 C CA . ILE A 1 92 ? -5.531 -11.691 -11.605 1.00 80.56 92 ILE A CA 1
ATOM 655 C C . ILE A 1 92 ? -4.276 -11.431 -10.751 1.00 80.56 92 ILE A C 1
ATOM 657 O O . ILE A 1 92 ? -4.332 -11.542 -9.526 1.00 80.56 92 ILE A O 1
ATOM 661 N N . LEU A 1 93 ? -3.150 -11.050 -11.370 1.00 79.19 93 LEU A N 1
ATOM 662 C CA . LEU A 1 93 ? -1.901 -10.761 -10.655 1.00 79.19 93 LEU A CA 1
ATOM 663 C C . LEU A 1 93 ? -2.063 -9.606 -9.665 1.00 79.19 93 LEU A C 1
ATOM 665 O O . LEU A 1 93 ? -1.469 -9.637 -8.593 1.00 79.19 93 LEU A O 1
ATOM 669 N N . VAL A 1 94 ? -2.908 -8.626 -9.984 1.00 83.06 94 VAL A N 1
ATOM 670 C CA . VAL A 1 94 ? -3.174 -7.474 -9.112 1.00 83.06 94 VAL A CA 1
ATOM 671 C C . VAL A 1 94 ? -3.816 -7.905 -7.7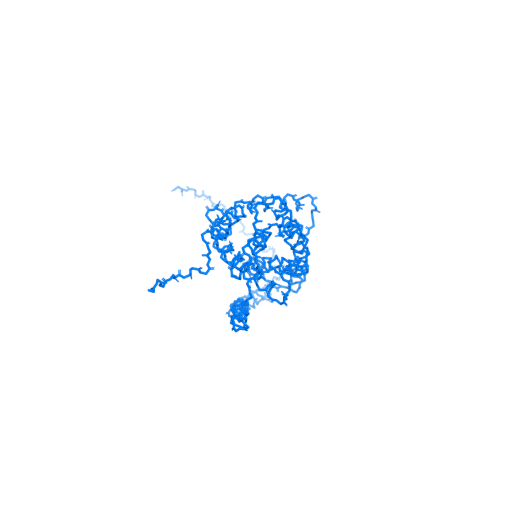99 1.00 83.06 94 VAL A C 1
ATOM 673 O O . VAL A 1 94 ? -3.432 -7.429 -6.733 1.00 83.06 94 VAL A O 1
ATOM 676 N N . VAL A 1 95 ? -4.734 -8.874 -7.862 1.00 86.44 95 VAL A N 1
ATOM 677 C CA . VAL A 1 95 ? -5.373 -9.441 -6.670 1.00 86.44 95 VAL A CA 1
ATOM 678 C C . VAL A 1 95 ? -4.328 -10.084 -5.767 1.00 86.44 95 VAL A C 1
ATOM 680 O O . VAL A 1 95 ? -4.321 -9.848 -4.562 1.00 86.44 95 VAL A O 1
ATOM 683 N N . LEU A 1 96 ? -3.418 -10.871 -6.347 1.00 82.44 96 LEU A N 1
ATOM 684 C CA . LEU A 1 96 ? -2.344 -11.512 -5.594 1.00 82.44 96 LEU A CA 1
ATOM 685 C C . LEU A 1 96 ? -1.437 -10.476 -4.921 1.00 82.44 96 LEU A C 1
ATOM 687 O O . LEU A 1 96 ? -1.102 -10.624 -3.748 1.00 82.44 96 LEU A O 1
ATOM 691 N N . ILE A 1 97 ? -1.063 -9.429 -5.655 1.00 86.38 97 ILE A N 1
ATOM 692 C CA . ILE A 1 97 ? -0.186 -8.362 -5.170 1.00 86.38 97 ILE A CA 1
ATOM 693 C C . ILE A 1 97 ? -0.826 -7.631 -3.990 1.00 86.38 97 ILE A C 1
ATOM 695 O O . ILE A 1 97 ? -0.196 -7.500 -2.943 1.00 86.38 97 ILE A O 1
ATOM 699 N N . ASP A 1 98 ? -2.095 -7.246 -4.104 1.00 90.12 98 ASP A N 1
ATOM 700 C CA . ASP A 1 98 ? -2.795 -6.541 -3.031 1.00 90.12 98 ASP A CA 1
ATOM 701 C C . ASP A 1 98 ? -3.047 -7.412 -1.798 1.00 90.12 98 ASP A C 1
ATOM 703 O O . ASP A 1 98 ? -2.982 -6.924 -0.667 1.00 90.12 98 ASP A O 1
ATOM 707 N N . VAL A 1 99 ? -3.289 -8.712 -1.986 1.00 87.56 99 VAL A N 1
ATOM 708 C CA . VAL A 1 99 ? -3.374 -9.663 -0.872 1.00 87.56 99 VAL A CA 1
ATOM 709 C C . VAL A 1 99 ? -2.030 -9.753 -0.151 1.00 87.56 99 VAL A C 1
ATOM 711 O O . VAL A 1 99 ? -1.996 -9.637 1.073 1.00 87.56 99 VAL A O 1
ATOM 714 N N . VAL A 1 100 ? -0.920 -9.899 -0.883 1.00 84.88 100 VAL A N 1
ATOM 715 C CA . VAL A 1 100 ? 0.430 -9.925 -0.296 1.00 84.88 100 VAL A CA 1
ATOM 716 C C . VAL A 1 100 ? 0.727 -8.615 0.437 1.00 84.88 100 VAL A C 1
ATOM 718 O O . VAL A 1 100 ? 1.199 -8.651 1.573 1.00 84.88 100 VAL A O 1
ATOM 721 N N . ALA A 1 101 ? 0.380 -7.468 -0.145 1.00 87.81 101 ALA A N 1
ATOM 722 C CA . ALA A 1 101 ? 0.523 -6.173 0.509 1.00 87.81 101 ALA A CA 1
ATOM 723 C C . ALA A 1 101 ? -0.267 -6.112 1.824 1.00 87.81 101 ALA A C 1
ATOM 725 O O . ALA A 1 101 ? 0.274 -5.706 2.850 1.00 87.81 101 ALA A O 1
ATOM 726 N N . GLY A 1 102 ? -1.527 -6.560 1.821 1.00 87.25 102 GLY A N 1
ATOM 727 C CA . GLY A 1 102 ? -2.389 -6.579 3.004 1.00 87.25 102 GLY A CA 1
ATOM 728 C C . GLY A 1 102 ? -1.840 -7.452 4.132 1.00 87.25 102 GLY A C 1
ATOM 729 O O . GLY A 1 102 ? -1.792 -7.018 5.285 1.00 87.25 102 GLY A O 1
ATOM 730 N N . ILE A 1 103 ? -1.344 -8.639 3.779 1.00 85.00 103 ILE A N 1
ATOM 731 C CA . ILE A 1 103 ? -0.637 -9.562 4.678 1.00 85.00 103 ILE A CA 1
ATOM 732 C C . ILE A 1 103 ? 0.587 -8.871 5.291 1.00 85.00 103 ILE A C 1
ATOM 734 O O . ILE A 1 103 ? 0.805 -8.954 6.500 1.00 85.00 103 ILE A O 1
ATOM 738 N N . LEU A 1 104 ? 1.385 -8.170 4.481 1.00 84.75 104 LEU A N 1
ATOM 739 C CA . LEU A 1 104 ? 2.598 -7.491 4.938 1.00 84.75 104 LEU A CA 1
ATOM 740 C C . LEU A 1 104 ? 2.313 -6.246 5.776 1.00 84.75 104 LEU A C 1
ATOM 742 O O . LEU A 1 104 ? 3.085 -5.958 6.687 1.00 84.75 104 LEU A O 1
ATOM 746 N N . VAL A 1 105 ? 1.206 -5.542 5.537 1.00 86.31 105 VAL A N 1
ATOM 747 C CA . VAL A 1 105 ? 0.755 -4.459 6.419 1.00 86.31 105 VAL A CA 1
ATOM 748 C C . VAL A 1 105 ? 0.365 -5.023 7.786 1.00 86.31 105 VAL A C 1
ATOM 750 O O . VAL A 1 105 ? 0.853 -4.543 8.812 1.00 86.31 105 VAL A O 1
ATOM 753 N N . ASP A 1 106 ? -0.454 -6.079 7.810 1.00 84.69 106 ASP A N 1
ATOM 754 C CA . ASP A 1 106 ? -0.856 -6.743 9.054 1.00 84.69 106 ASP A CA 1
ATOM 755 C C . ASP A 1 106 ? 0.364 -7.292 9.816 1.00 84.69 106 ASP A C 1
ATOM 757 O O . ASP A 1 106 ? 0.454 -7.148 11.039 1.00 84.69 106 ASP A O 1
ATOM 761 N N . ALA A 1 107 ? 1.327 -7.880 9.095 1.00 79.38 107 ALA A N 1
ATOM 762 C CA . ALA A 1 107 ? 2.566 -8.409 9.655 1.00 79.38 107 ALA A CA 1
ATOM 763 C C . ALA A 1 107 ? 3.527 -7.304 10.109 1.00 79.38 107 ALA A C 1
ATOM 765 O O . ALA A 1 107 ? 4.139 -7.439 11.159 1.00 79.38 107 ALA A O 1
ATOM 766 N N . GLY A 1 108 ? 3.651 -6.198 9.375 1.00 75.69 108 GLY A N 1
ATOM 767 C CA . GLY A 1 108 ? 4.545 -5.086 9.707 1.00 75.69 108 GLY A CA 1
ATOM 768 C C . GLY A 1 108 ? 4.103 -4.306 10.946 1.00 75.69 108 GLY A C 1
ATOM 769 O O . GLY A 1 108 ? 4.936 -3.755 11.663 1.00 75.69 108 GLY A O 1
ATOM 770 N N . MET A 1 109 ? 2.803 -4.314 11.253 1.00 75.12 109 MET A N 1
ATOM 771 C CA . MET A 1 109 ? 2.255 -3.715 12.475 1.00 75.12 109 MET A CA 1
ATOM 772 C C . MET A 1 109 ? 2.342 -4.638 13.703 1.00 75.12 109 MET A C 1
ATOM 774 O O . MET A 1 109 ? 2.082 -4.197 14.822 1.00 75.12 109 MET A O 1
ATOM 778 N N . LEU A 1 110 ? 2.715 -5.905 13.515 1.00 68.44 110 LEU A N 1
ATOM 779 C CA . LEU A 1 110 ? 2.701 -6.953 14.539 1.00 68.44 110 LEU A CA 1
ATOM 780 C C . LEU A 1 110 ? 3.890 -6.918 15.534 1.00 68.44 110 LEU A C 1
ATOM 782 O O . LEU A 1 110 ? 3.651 -7.134 16.722 1.00 68.44 110 LEU A O 1
ATOM 786 N N . PRO A 1 111 ? 5.144 -6.596 15.135 1.00 64.62 111 PRO A N 1
ATOM 787 C CA . PRO A 1 111 ? 6.288 -6.494 16.048 1.00 64.62 111 PRO A CA 1
ATOM 788 C C . PRO A 1 111 ? 6.163 -5.331 17.036 1.00 64.62 111 PRO A C 1
ATOM 790 O O . PRO A 1 111 ? 6.795 -5.322 18.093 1.00 64.62 111 PRO A O 1
ATOM 793 N N . PHE A 1 112 ? 5.360 -4.324 16.695 1.00 63.91 112 PHE A N 1
ATOM 794 C CA . PHE A 1 112 ? 5.252 -3.101 17.470 1.00 63.91 112 PHE A CA 1
ATOM 795 C C . PHE A 1 112 ? 4.124 -3.216 18.488 1.00 63.91 112 PHE A C 1
ATOM 797 O O . PHE A 1 112 ? 2.950 -3.013 18.189 1.00 63.91 112 PHE A O 1
ATOM 804 N N . ARG A 1 113 ? 4.518 -3.475 19.741 1.00 49.50 113 ARG A N 1
ATOM 805 C CA . ARG A 1 113 ? 3.619 -3.546 20.906 1.00 49.50 113 ARG A CA 1
ATOM 806 C C . ARG A 1 113 ? 2.749 -2.288 21.074 1.00 49.50 113 ARG A C 1
ATOM 808 O O . ARG A 1 113 ? 1.650 -2.379 21.607 1.00 49.50 113 ARG A O 1
ATOM 815 N N . ASN A 1 114 ? 3.212 -1.146 20.552 1.00 54.91 114 ASN A N 1
ATOM 816 C CA . ASN A 1 114 ? 2.459 0.102 20.443 1.00 54.91 114 ASN A CA 1
ATOM 817 C C . ASN A 1 114 ? 2.073 0.374 18.978 1.00 54.91 114 ASN A C 1
ATOM 819 O O . ASN A 1 114 ? 2.828 1.020 18.245 1.00 54.91 114 ASN A O 1
ATOM 823 N N . LYS A 1 115 ? 0.860 -0.033 18.573 1.00 56.16 115 LYS A N 1
ATOM 824 C CA . LYS A 1 115 ? 0.284 0.222 17.231 1.00 56.16 115 LYS A CA 1
ATOM 825 C C . LYS A 1 115 ? 0.055 1.711 16.897 1.00 56.16 115 LYS A C 1
ATOM 827 O O . LYS A 1 115 ? -0.457 2.019 15.828 1.00 56.16 115 LYS A O 1
ATOM 832 N N . ASN A 1 116 ? 0.427 2.639 17.785 1.00 57.56 116 ASN A N 1
ATOM 833 C CA . ASN A 1 116 ? 0.413 4.086 17.533 1.00 57.56 116 ASN A CA 1
ATOM 834 C C . ASN A 1 116 ? 1.807 4.663 17.214 1.00 57.56 116 ASN A C 1
ATOM 836 O O . ASN A 1 116 ? 1.961 5.873 17.031 1.00 57.56 116 ASN A O 1
ATOM 840 N N . SER A 1 117 ? 2.843 3.821 17.157 1.00 68.56 117 SER A N 1
ATOM 841 C CA . SER A 1 117 ? 4.186 4.264 16.790 1.00 68.56 117 SER A CA 1
ATOM 842 C C . SER A 1 117 ? 4.238 4.611 15.306 1.00 68.56 117 SER A C 1
ATOM 844 O O . SER A 1 117 ? 3.878 3.794 14.461 1.00 68.56 117 SER A O 1
ATOM 846 N N . THR A 1 118 ? 4.730 5.809 14.977 1.00 77.25 118 THR A N 1
ATOM 847 C CA . THR A 1 118 ? 4.983 6.221 13.582 1.00 77.25 118 THR A CA 1
ATOM 848 C C . THR A 1 118 ? 5.881 5.222 12.863 1.00 77.25 118 THR A C 1
ATOM 850 O O . THR A 1 118 ? 5.720 4.989 11.672 1.00 77.25 118 THR A O 1
ATOM 853 N N . LEU A 1 119 ? 6.765 4.566 13.615 1.00 81.25 119 LEU A N 1
ATOM 854 C CA . LEU A 1 119 ? 7.683 3.568 13.096 1.00 81.25 119 LEU A CA 1
ATOM 855 C C . LEU A 1 119 ? 6.967 2.277 12.664 1.00 81.25 119 LEU A C 1
ATOM 857 O O . LEU A 1 119 ? 7.357 1.684 11.666 1.00 81.25 119 LEU A O 1
ATOM 861 N N . ALA A 1 120 ? 5.883 1.883 13.342 1.00 81.31 120 ALA A N 1
ATOM 862 C CA . ALA A 1 120 ? 5.094 0.713 12.953 1.00 81.31 120 ALA A CA 1
ATOM 863 C C . ALA A 1 120 ? 4.421 0.920 11.592 1.00 81.31 120 ALA A C 1
ATOM 865 O O . ALA A 1 120 ? 4.514 0.067 10.714 1.00 81.31 120 ALA A O 1
ATOM 866 N N . TYR A 1 121 ? 3.804 2.089 11.400 1.00 84.31 121 TYR A N 1
ATOM 867 C CA . TYR A 1 121 ? 3.188 2.467 10.129 1.00 84.31 121 TYR A CA 1
ATOM 868 C C . TYR A 1 121 ? 4.227 2.646 9.018 1.00 84.31 121 TYR A C 1
ATOM 870 O O . TYR A 1 121 ? 4.009 2.178 7.906 1.00 84.31 121 TYR A O 1
ATOM 878 N N . ALA A 1 122 ? 5.372 3.265 9.322 1.00 86.75 122 ALA A N 1
ATOM 879 C CA . ALA A 1 122 ? 6.486 3.417 8.389 1.00 86.75 122 ALA A CA 1
ATOM 880 C C . ALA A 1 122 ? 7.009 2.064 7.888 1.00 86.75 122 ALA A C 1
ATOM 882 O O . ALA A 1 122 ? 7.098 1.853 6.683 1.00 86.75 122 ALA A O 1
ATOM 883 N N . VAL A 1 123 ? 7.313 1.135 8.799 1.00 86.06 123 VAL A N 1
ATOM 884 C CA . VAL A 1 123 ? 7.841 -0.191 8.445 1.00 86.06 123 VAL A CA 1
ATOM 885 C C . VAL A 1 123 ? 6.793 -1.021 7.706 1.00 86.06 123 VAL A C 1
ATOM 887 O O . VAL A 1 123 ? 7.114 -1.608 6.677 1.00 86.06 123 VAL A O 1
ATOM 890 N N . ALA A 1 124 ? 5.541 -1.034 8.173 1.00 86.44 124 ALA A N 1
ATOM 891 C CA . ALA A 1 124 ? 4.455 -1.746 7.501 1.00 86.44 124 ALA A CA 1
ATOM 892 C C . ALA A 1 124 ? 4.213 -1.213 6.080 1.00 86.44 124 ALA A C 1
ATOM 894 O O . ALA A 1 124 ? 4.162 -1.991 5.130 1.00 86.44 124 ALA A O 1
ATOM 895 N N . GLY A 1 125 ? 4.134 0.113 5.928 1.00 85.88 125 GLY A N 1
ATOM 896 C CA . GLY A 1 125 ? 3.963 0.773 4.637 1.00 85.88 125 GLY A CA 1
ATOM 897 C C . GLY A 1 125 ? 5.143 0.531 3.696 1.00 85.88 125 GLY A C 1
ATOM 898 O O . GLY A 1 125 ? 4.938 0.174 2.538 1.00 85.88 125 GLY A O 1
ATOM 899 N N . GLY A 1 126 ? 6.376 0.652 4.193 1.00 85.88 126 GLY A N 1
ATOM 900 C CA . GLY A 1 126 ? 7.593 0.393 3.422 1.00 85.88 126 GLY A CA 1
ATOM 901 C C . GLY A 1 126 ? 7.689 -1.050 2.932 1.00 85.88 126 GLY A C 1
ATOM 902 O O . GLY A 1 126 ? 7.883 -1.280 1.740 1.00 85.88 126 GLY A O 1
ATOM 903 N N . LEU A 1 127 ? 7.503 -2.027 3.828 1.00 86.88 127 LEU A N 1
ATOM 904 C CA . LEU A 1 127 ? 7.581 -3.451 3.488 1.00 86.88 127 LEU A CA 1
ATOM 905 C C . LEU A 1 127 ? 6.500 -3.862 2.486 1.00 86.88 127 LEU A C 1
ATOM 907 O O . LEU A 1 127 ? 6.809 -4.524 1.497 1.00 86.88 127 LEU A O 1
ATOM 911 N N . ALA A 1 128 ? 5.252 -3.446 2.708 1.00 86.75 128 ALA A N 1
ATOM 912 C CA . ALA A 1 128 ? 4.160 -3.757 1.795 1.00 86.75 128 ALA A CA 1
ATOM 913 C C . ALA A 1 128 ? 4.369 -3.111 0.414 1.00 86.75 128 ALA A C 1
ATOM 915 O O . ALA A 1 128 ? 4.205 -3.778 -0.606 1.00 86.75 128 ALA A O 1
ATOM 916 N N . THR A 1 129 ? 4.836 -1.861 0.357 1.00 88.75 129 THR A N 1
ATOM 917 C CA . THR A 1 129 ? 5.097 -1.174 -0.921 1.00 88.75 129 THR A CA 1
ATOM 918 C C . THR A 1 129 ? 6.256 -1.810 -1.687 1.00 88.75 129 THR A C 1
ATOM 920 O O . THR A 1 129 ? 6.133 -2.091 -2.879 1.00 88.75 129 THR A O 1
ATOM 923 N N . ALA A 1 130 ? 7.353 -2.136 -0.997 1.00 84.69 130 ALA A N 1
ATOM 924 C CA . ALA A 1 130 ? 8.471 -2.852 -1.601 1.00 84.69 130 ALA A CA 1
ATOM 925 C C . ALA A 1 130 ? 8.027 -4.215 -2.154 1.00 84.69 130 ALA A C 1
ATOM 927 O O . ALA A 1 130 ? 8.414 -4.593 -3.260 1.00 84.69 130 ALA A O 1
ATOM 928 N N . SER A 1 131 ? 7.169 -4.934 -1.422 1.00 82.25 131 SER A N 1
ATOM 929 C CA . SER A 1 131 ? 6.661 -6.235 -1.859 1.00 82.25 131 SER A CA 1
ATOM 930 C C . SER A 1 131 ? 5.873 -6.169 -3.161 1.00 82.25 131 SER A C 1
ATOM 932 O O . SER A 1 131 ? 6.053 -7.051 -3.996 1.00 82.25 131 SER A O 1
ATOM 934 N N . ASN A 1 132 ? 5.101 -5.101 -3.396 1.00 84.94 132 ASN A N 1
ATOM 935 C CA . ASN A 1 132 ? 4.373 -4.932 -4.653 1.00 84.94 132 ASN A CA 1
ATOM 936 C C . ASN A 1 132 ? 5.325 -4.942 -5.844 1.00 84.94 132 ASN A C 1
ATOM 938 O O . ASN A 1 132 ? 5.076 -5.627 -6.832 1.00 84.94 132 ASN A O 1
ATOM 942 N N . VAL A 1 133 ? 6.447 -4.237 -5.721 1.00 79.69 133 VAL A N 1
ATOM 943 C CA . VAL A 1 133 ? 7.469 -4.156 -6.768 1.00 79.69 133 VAL A CA 1
ATOM 944 C C . VAL A 1 133 ? 8.176 -5.483 -6.953 1.00 79.69 133 VAL A C 1
ATOM 946 O O . VAL A 1 133 ? 8.331 -5.928 -8.084 1.00 79.69 133 VAL A O 1
ATOM 949 N N . PHE A 1 134 ? 8.570 -6.147 -5.865 1.00 76.88 134 PHE A N 1
ATOM 950 C CA . PHE A 1 134 ? 9.226 -7.448 -5.965 1.00 76.88 134 PHE A CA 1
ATOM 951 C C . PHE A 1 134 ? 8.314 -8.504 -6.588 1.00 76.88 134 PHE A C 1
ATOM 953 O O . PHE A 1 134 ? 8.770 -9.251 -7.450 1.00 76.88 134 PHE A O 1
ATOM 960 N N . VAL A 1 135 ? 7.034 -8.550 -6.208 1.00 75.25 135 VAL A N 1
ATOM 961 C CA . VAL A 1 135 ? 6.060 -9.479 -6.794 1.00 75.25 135 VAL A CA 1
ATOM 962 C C . VAL A 1 135 ? 5.823 -9.131 -8.263 1.00 75.25 135 VAL A C 1
ATOM 964 O O . VAL A 1 135 ? 5.936 -10.021 -9.104 1.00 75.25 135 VAL A O 1
ATOM 967 N N . PHE A 1 136 ? 5.600 -7.857 -8.609 1.00 74.00 136 PHE A N 1
ATOM 968 C CA . PHE A 1 136 ? 5.468 -7.440 -10.010 1.00 74.00 136 PHE A CA 1
ATOM 969 C C . PHE A 1 136 ? 6.674 -7.861 -10.839 1.00 74.00 136 PHE A C 1
ATOM 971 O O . PHE A 1 136 ? 6.523 -8.489 -11.880 1.00 74.00 136 PHE A O 1
ATOM 978 N N . GLN A 1 137 ? 7.875 -7.571 -10.354 1.00 73.12 137 GLN A N 1
ATOM 979 C CA . GLN A 1 137 ? 9.108 -7.835 -11.073 1.00 73.12 137 GLN A CA 1
ATOM 980 C C . GLN A 1 137 ? 9.400 -9.334 -11.203 1.00 73.12 137 GLN A C 1
ATOM 982 O O . GLN A 1 137 ? 9.933 -9.767 -12.219 1.00 73.12 137 GLN A O 1
ATOM 987 N N . LEU A 1 138 ? 9.017 -10.138 -10.206 1.00 68.00 138 LEU A N 1
ATOM 988 C CA . LEU A 1 138 ? 9.157 -11.593 -10.224 1.00 68.00 138 LEU A CA 1
ATOM 989 C C . LEU A 1 138 ? 8.340 -12.238 -11.352 1.00 68.00 138 LEU A C 1
ATOM 991 O O . LEU A 1 138 ? 8.806 -13.219 -11.932 1.00 68.00 138 LEU A O 1
ATOM 995 N N . PHE A 1 139 ? 7.154 -11.695 -11.647 1.00 65.56 139 PHE A N 1
ATOM 996 C CA . PHE A 1 139 ? 6.252 -12.197 -12.688 1.00 65.56 139 PHE A CA 1
ATOM 997 C C . PHE A 1 139 ? 6.431 -11.498 -14.045 1.00 65.56 139 PHE A C 1
ATOM 999 O O . PHE A 1 139 ? 6.291 -12.147 -15.078 1.00 65.56 139 PHE A O 1
ATOM 1006 N N . ALA A 1 140 ? 6.753 -10.202 -14.060 1.00 62.78 140 ALA A N 1
ATOM 1007 C CA . ALA A 1 140 ? 6.900 -9.404 -15.278 1.00 62.78 140 ALA A CA 1
ATOM 1008 C C . ALA A 1 140 ? 8.294 -9.511 -15.914 1.00 62.78 140 ALA A C 1
ATOM 1010 O O . ALA A 1 140 ? 8.465 -9.176 -17.084 1.00 62.78 140 ALA A O 1
ATOM 1011 N N . SER A 1 141 ? 9.318 -9.937 -15.170 1.00 56.56 141 SER A N 1
ATOM 1012 C CA . SER A 1 141 ? 10.692 -10.000 -15.673 1.00 56.56 141 SER A CA 1
ATOM 1013 C C . SER A 1 141 ? 11.394 -11.249 -15.165 1.00 56.56 141 SER A C 1
ATOM 1015 O O . SER A 1 141 ? 11.603 -11.420 -13.967 1.00 56.56 141 SER A O 1
ATOM 1017 N N . VAL A 1 142 ? 11.811 -12.124 -16.078 1.00 47.97 142 VAL A N 1
ATOM 1018 C CA . VAL A 1 142 ? 12.748 -13.206 -15.756 1.00 47.97 142 VAL A CA 1
ATOM 1019 C C . VAL A 1 142 ? 14.142 -12.573 -15.679 1.00 47.97 142 VAL A C 1
ATOM 1021 O O . VAL A 1 142 ? 14.643 -12.136 -16.713 1.00 47.97 142 VAL A O 1
ATOM 1024 N N . PRO A 1 143 ? 14.775 -12.449 -14.496 1.00 49.91 143 PRO A N 1
ATOM 1025 C CA . PRO A 1 143 ? 16.100 -11.851 -14.404 1.00 49.91 143 PRO A CA 1
ATOM 1026 C C . PRO A 1 143 ? 17.112 -12.854 -14.960 1.00 49.91 143 PRO A C 1
ATOM 1028 O O . PRO A 1 143 ? 17.281 -13.933 -14.393 1.00 49.91 143 PRO A O 1
ATOM 1031 N N . THR A 1 144 ? 17.756 -12.518 -16.075 1.00 50.97 144 THR A N 1
ATOM 1032 C CA . THR A 1 144 ? 18.791 -13.353 -16.702 1.00 50.97 144 THR A CA 1
ATOM 1033 C C . THR A 1 144 ? 20.208 -12.942 -16.305 1.00 50.97 144 THR A C 1
ATOM 1035 O O . THR A 1 144 ? 21.121 -13.746 -16.461 1.00 50.97 144 THR A O 1
ATOM 1038 N N . ASP A 1 145 ? 20.394 -11.745 -15.726 1.00 56.12 145 ASP A N 1
ATOM 1039 C CA . ASP A 1 145 ? 21.713 -11.129 -15.540 1.00 56.12 145 ASP A CA 1
ATOM 1040 C C . ASP A 1 145 ? 21.882 -10.421 -14.180 1.00 56.12 145 ASP A C 1
ATOM 1042 O O . ASP A 1 145 ? 20.945 -9.853 -13.611 1.00 56.12 145 ASP A O 1
ATOM 1046 N N . VAL A 1 146 ? 23.119 -10.402 -13.664 1.00 56.84 146 VAL A N 1
ATOM 1047 C CA . VAL A 1 146 ? 23.492 -9.755 -12.385 1.00 56.84 146 VAL A CA 1
ATOM 1048 C C . VAL A 1 146 ? 23.204 -8.248 -12.360 1.00 56.84 146 VAL A C 1
ATOM 1050 O O . VAL A 1 146 ? 22.889 -7.694 -11.307 1.00 56.84 146 VAL A O 1
ATOM 1053 N N . LEU A 1 147 ? 23.245 -7.590 -13.524 1.00 57.31 147 LEU A N 1
ATOM 1054 C CA . LEU A 1 147 ? 22.940 -6.164 -13.672 1.00 57.31 147 LEU A CA 1
ATOM 1055 C C . LEU A 1 147 ? 21.447 -5.876 -13.440 1.00 57.31 147 LEU A C 1
ATOM 1057 O O . LEU A 1 147 ? 21.089 -4.886 -12.802 1.00 57.31 147 LEU A O 1
ATOM 1061 N N . THR A 1 148 ? 20.574 -6.783 -13.882 1.00 65.75 148 THR A N 1
ATOM 1062 C CA . THR A 1 148 ? 19.129 -6.709 -13.645 1.00 65.75 148 THR A CA 1
ATOM 1063 C C . THR A 1 148 ? 18.820 -6.857 -12.158 1.00 65.75 148 THR A C 1
ATOM 1065 O O . THR A 1 148 ? 17.980 -6.133 -11.638 1.00 65.75 148 THR A O 1
ATOM 1068 N N . MET A 1 149 ? 19.546 -7.717 -11.435 1.00 66.12 149 MET A N 1
ATOM 1069 C CA . MET A 1 149 ? 19.367 -7.887 -9.987 1.00 66.12 149 MET A CA 1
ATOM 1070 C C . MET A 1 149 ? 19.648 -6.590 -9.208 1.00 66.12 149 MET A C 1
ATOM 1072 O O . MET A 1 149 ? 18.873 -6.213 -8.328 1.00 66.12 149 MET A O 1
ATOM 1076 N N . GLY A 1 150 ? 20.722 -5.874 -9.567 1.00 68.38 150 GLY A N 1
ATOM 1077 C CA . GLY A 1 150 ? 21.061 -4.581 -8.961 1.00 68.38 150 GLY A CA 1
ATOM 1078 C C . GLY A 1 150 ? 20.004 -3.503 -9.225 1.00 68.38 150 GLY A C 1
ATOM 1079 O O . GLY A 1 150 ? 19.631 -2.765 -8.313 1.00 68.38 150 GLY A O 1
ATOM 1080 N N . ALA A 1 151 ? 19.458 -3.456 -10.444 1.00 71.50 151 ALA A N 1
ATOM 1081 C CA . ALA A 1 151 ? 18.383 -2.529 -10.795 1.00 71.50 151 ALA A CA 1
ATOM 1082 C C . ALA A 1 151 ? 17.092 -2.810 -10.006 1.00 71.50 151 ALA A C 1
ATOM 1084 O O . ALA A 1 151 ? 16.470 -1.881 -9.498 1.00 71.50 151 ALA A O 1
ATOM 1085 N N . ILE A 1 152 ? 16.717 -4.082 -9.837 1.00 73.50 152 ILE A N 1
ATOM 1086 C CA . ILE A 1 152 ? 15.533 -4.476 -9.057 1.00 73.50 152 ILE A CA 1
ATOM 1087 C C . ILE A 1 152 ? 15.687 -4.068 -7.592 1.00 73.50 152 ILE A C 1
ATOM 1089 O O . ILE A 1 152 ? 14.741 -3.556 -6.998 1.00 73.50 152 ILE A O 1
ATOM 1093 N N . LEU A 1 153 ? 16.878 -4.249 -7.014 1.00 76.31 153 LEU A N 1
ATOM 1094 C CA . LEU A 1 153 ? 17.149 -3.833 -5.640 1.00 76.31 153 LEU A CA 1
ATOM 1095 C C . LEU A 1 153 ? 17.023 -2.313 -5.477 1.00 76.31 153 LEU A C 1
ATOM 1097 O O . LEU A 1 153 ? 16.417 -1.851 -4.514 1.00 76.31 153 LEU A O 1
ATOM 1101 N N . LEU A 1 154 ? 17.549 -1.538 -6.430 1.00 80.19 154 LEU A N 1
ATOM 1102 C CA . LEU A 1 154 ? 17.458 -0.078 -6.411 1.00 80.19 154 LEU A CA 1
ATOM 1103 C C . LEU A 1 154 ? 16.003 0.390 -6.524 1.00 80.19 154 LEU A C 1
ATOM 1105 O O . LEU A 1 154 ? 15.552 1.210 -5.729 1.00 80.19 154 LEU A O 1
ATOM 1109 N N . V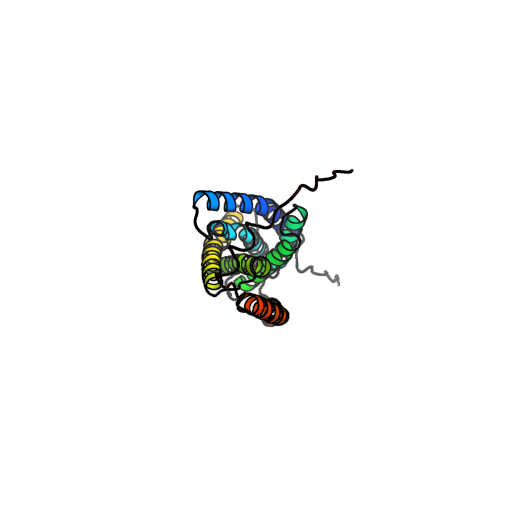AL A 1 155 ? 15.244 -0.171 -7.464 1.00 82.62 155 VAL A N 1
ATOM 1110 C CA . VAL A 1 155 ? 13.821 0.142 -7.659 1.00 82.62 155 VAL A CA 1
ATOM 1111 C C . VAL A 1 155 ? 12.992 -0.284 -6.437 1.00 82.62 155 VAL A C 1
ATOM 1113 O O . VAL A 1 155 ? 12.118 0.460 -5.991 1.00 82.62 155 VAL A O 1
ATOM 1116 N N . GLY A 1 156 ? 13.311 -1.433 -5.836 1.00 82.44 156 GLY A N 1
ATOM 1117 C CA . GLY A 1 156 ? 12.724 -1.896 -4.579 1.00 82.44 156 GLY A CA 1
ATOM 1118 C C . GLY A 1 156 ? 13.043 -0.978 -3.396 1.00 82.44 156 GLY A C 1
ATOM 1119 O O . GLY A 1 156 ? 12.166 -0.718 -2.577 1.00 82.44 156 GLY A O 1
ATOM 1120 N N . LEU A 1 157 ? 14.256 -0.419 -3.327 1.00 85.12 157 LEU A N 1
ATOM 1121 C CA . LEU A 1 157 ? 14.645 0.551 -2.301 1.00 85.12 157 LEU A CA 1
ATOM 1122 C C . LEU A 1 157 ? 13.892 1.877 -2.462 1.00 85.12 157 LEU A C 1
ATOM 1124 O O . LEU A 1 157 ? 13.370 2.405 -1.483 1.00 85.12 157 LEU A O 1
ATOM 1128 N N . VAL A 1 158 ? 13.788 2.394 -3.690 1.00 86.62 158 VAL A N 1
ATOM 1129 C CA . VAL A 1 158 ? 12.992 3.599 -3.990 1.00 86.62 158 VAL A CA 1
ATOM 1130 C C . VAL A 1 158 ? 11.535 3.383 -3.582 1.00 86.62 158 VAL A C 1
ATOM 1132 O O . VAL A 1 158 ? 10.940 4.232 -2.918 1.00 86.62 158 VAL A O 1
ATOM 1135 N N . SER A 1 159 ? 10.986 2.216 -3.913 1.00 87.56 159 SER A N 1
ATOM 1136 C CA . SER A 1 159 ? 9.632 1.819 -3.535 1.00 87.56 159 SER A CA 1
ATOM 1137 C C . SER A 1 159 ? 9.450 1.695 -2.019 1.00 87.56 159 SER A C 1
ATOM 1139 O O . SER A 1 159 ? 8.466 2.183 -1.468 1.00 87.56 159 SER A O 1
ATOM 1141 N N . PHE A 1 160 ? 10.430 1.129 -1.310 1.00 88.38 160 PHE A N 1
ATOM 1142 C CA . PHE A 1 160 ? 10.421 1.059 0.149 1.00 88.38 160 PHE A CA 1
ATOM 1143 C C . PHE A 1 160 ? 10.384 2.456 0.780 1.00 88.38 160 PHE A C 1
ATOM 1145 O O . PHE A 1 160 ? 9.556 2.716 1.653 1.00 88.38 160 PHE A O 1
ATOM 1152 N N . VAL A 1 161 ? 11.242 3.372 0.319 1.00 90.81 161 VAL A N 1
ATOM 1153 C CA . VAL A 1 161 ? 11.277 4.760 0.807 1.00 90.81 161 VAL A CA 1
ATOM 1154 C C . VAL A 1 161 ? 9.958 5.472 0.501 1.00 90.81 161 VAL A C 1
ATOM 1156 O O . VAL A 1 161 ? 9.396 6.114 1.388 1.00 90.81 161 VAL A O 1
ATOM 1159 N N . SER A 1 162 ? 9.410 5.301 -0.706 1.00 92.00 162 SER A N 1
ATOM 1160 C CA . SER A 1 162 ? 8.074 5.802 -1.060 1.00 92.00 162 SER A CA 1
ATOM 1161 C C . SER A 1 162 ? 6.999 5.257 -0.115 1.00 92.00 162 SER A C 1
ATOM 1163 O O . SER A 1 162 ? 6.199 6.023 0.417 1.00 92.00 162 SER A O 1
ATOM 1165 N N . GLY A 1 163 ? 7.016 3.955 0.176 1.00 89.94 163 GLY A N 1
ATOM 1166 C CA . GLY A 1 163 ? 6.089 3.312 1.103 1.00 89.94 163 GLY A CA 1
ATOM 1167 C C . GLY A 1 163 ? 6.196 3.840 2.531 1.00 89.94 163 GLY A C 1
ATOM 1168 O O . GLY A 1 163 ? 5.179 4.107 3.168 1.00 89.94 163 GLY A O 1
ATOM 1169 N N . VAL A 1 164 ? 7.412 4.061 3.032 1.00 91.69 164 VAL A N 1
ATOM 1170 C CA . VAL A 1 164 ? 7.632 4.666 4.353 1.00 91.69 164 VAL A CA 1
ATOM 1171 C C . VAL A 1 164 ? 7.005 6.059 4.422 1.00 91.69 164 VAL A C 1
ATOM 1173 O O . VAL A 1 164 ? 6.282 6.360 5.374 1.00 91.69 164 VAL A O 1
ATOM 1176 N N . LEU A 1 165 ? 7.253 6.900 3.415 1.00 93.12 165 LEU A N 1
ATOM 1177 C CA . LEU A 1 165 ? 6.803 8.292 3.399 1.00 93.12 165 LEU A CA 1
ATOM 1178 C C . LEU A 1 165 ? 5.296 8.416 3.123 1.00 93.12 165 LEU A C 1
ATOM 1180 O O . LEU A 1 165 ? 4.576 9.053 3.893 1.00 93.12 165 LEU A O 1
ATOM 1184 N N . LEU A 1 166 ? 4.810 7.800 2.044 1.00 92.75 166 LEU A N 1
ATOM 1185 C CA . LEU A 1 166 ? 3.444 7.971 1.541 1.00 92.75 166 LEU A CA 1
ATOM 1186 C C . LEU A 1 166 ? 2.444 6.999 2.175 1.00 92.75 166 LEU A C 1
ATOM 1188 O O . LEU A 1 166 ? 1.345 7.410 2.532 1.00 92.75 166 LEU A O 1
ATOM 1192 N N . ALA A 1 167 ? 2.794 5.724 2.356 1.00 91.44 167 ALA A N 1
ATOM 1193 C CA . ALA A 1 167 ? 1.875 4.781 2.997 1.00 91.44 167 ALA A CA 1
ATOM 1194 C C . ALA A 1 167 ? 1.944 4.899 4.525 1.00 91.44 167 ALA A C 1
ATOM 1196 O O . ALA A 1 167 ? 0.918 4.953 5.197 1.00 91.44 167 ALA A O 1
ATOM 1197 N N . GLY A 1 168 ? 3.157 4.963 5.075 1.00 89.25 168 GLY A N 1
ATOM 1198 C CA . GLY A 1 168 ? 3.391 4.960 6.513 1.00 89.25 168 GLY A CA 1
ATOM 1199 C C . GLY A 1 168 ? 3.144 6.308 7.184 1.00 89.25 168 GLY A C 1
ATOM 1200 O O . GLY A 1 168 ? 2.205 6.450 7.968 1.00 89.25 168 GLY A O 1
ATOM 1201 N N . ILE A 1 169 ? 3.996 7.300 6.910 1.00 92.06 169 ILE A N 1
ATOM 1202 C CA . ILE A 1 169 ? 3.937 8.609 7.581 1.00 92.06 169 ILE A CA 1
ATOM 1203 C C . ILE A 1 169 ? 2.664 9.355 7.187 1.00 92.06 169 ILE A C 1
ATOM 1205 O O . ILE A 1 169 ? 1.886 9.729 8.065 1.00 92.06 169 ILE A O 1
ATOM 1209 N N . LEU A 1 170 ? 2.421 9.543 5.888 1.00 92.62 170 LEU A N 1
ATOM 1210 C CA . LEU A 1 170 ? 1.229 10.244 5.410 1.00 92.62 170 LEU A CA 1
ATOM 1211 C C . LEU A 1 170 ? -0.060 9.494 5.787 1.00 92.62 170 LEU A C 1
ATOM 1213 O O . LEU A 1 170 ? -1.008 10.130 6.245 1.00 92.62 170 LEU A O 1
ATOM 1217 N N . GLY A 1 171 ? -0.081 8.160 5.698 1.00 89.94 171 GLY A N 1
ATOM 1218 C CA . GLY A 1 171 ? -1.216 7.352 6.160 1.00 89.94 171 GLY A CA 1
ATOM 1219 C C . GLY A 1 171 ? -1.512 7.540 7.649 1.00 89.94 171 GLY A C 1
ATOM 1220 O O . GLY A 1 171 ? -2.671 7.706 8.030 1.00 89.94 171 GLY A O 1
ATOM 1221 N N . LYS A 1 172 ? -0.477 7.611 8.497 1.00 89.50 172 LYS A N 1
ATOM 1222 C CA . LYS A 1 172 ? -0.650 7.912 9.923 1.00 89.50 172 LYS A CA 1
ATOM 1223 C C . LYS A 1 172 ? -1.153 9.336 10.160 1.00 89.50 172 LYS A C 1
ATOM 1225 O O . LYS A 1 172 ? -2.071 9.522 10.951 1.00 89.50 172 LYS A O 1
ATOM 1230 N N . VAL A 1 173 ? -0.582 10.336 9.489 1.00 91.62 173 VAL A N 1
ATOM 1231 C CA . VAL A 1 173 ? -1.029 11.735 9.619 1.00 91.62 173 VAL A CA 1
ATOM 1232 C C . VAL A 1 173 ? -2.498 11.866 9.221 1.00 91.62 173 VAL A C 1
ATOM 1234 O O . VAL A 1 173 ? -3.274 12.517 9.917 1.00 91.62 173 VAL A O 1
ATOM 1237 N N . LEU A 1 174 ? -2.901 11.206 8.135 1.00 90.81 174 LEU A N 1
ATOM 1238 C CA . LEU A 1 174 ? -4.286 11.188 7.686 1.00 90.81 174 LEU A CA 1
ATOM 1239 C C . LEU A 1 174 ? -5.200 10.487 8.701 1.00 90.81 174 LEU A C 1
ATOM 1241 O O . LEU A 1 174 ? -6.261 11.014 9.028 1.00 90.81 174 LEU A O 1
ATOM 1245 N N . LEU A 1 175 ? -4.770 9.351 9.252 1.00 88.75 175 LEU A N 1
ATOM 1246 C CA . LEU A 1 175 ? -5.486 8.649 10.317 1.00 88.75 175 LEU A CA 1
ATOM 1247 C C . LEU A 1 175 ? -5.684 9.532 11.559 1.00 88.75 175 LEU A C 1
ATOM 1249 O O . LEU A 1 175 ? -6.793 9.616 12.086 1.00 88.75 175 LEU A O 1
ATOM 1253 N N . ASP A 1 176 ? -4.629 10.211 12.007 1.00 88.44 176 ASP A N 1
ATOM 1254 C CA . ASP A 1 176 ? -4.671 11.102 13.168 1.00 88.44 176 ASP A CA 1
ATOM 1255 C C . ASP A 1 176 ? -5.596 12.305 12.912 1.00 88.44 176 ASP A C 1
ATOM 1257 O O . ASP A 1 176 ? -6.371 12.684 13.791 1.00 88.44 176 ASP A O 1
ATOM 1261 N N . SER A 1 177 ? -5.591 12.868 11.700 1.00 89.19 177 SER A N 1
ATOM 1262 C CA . SER A 1 177 ? -6.537 13.914 11.288 1.00 89.19 177 SER A CA 1
ATOM 1263 C C . SER A 1 177 ? -7.988 13.427 11.285 1.00 89.19 177 SER A C 1
ATOM 1265 O O . SER A 1 177 ? -8.865 14.124 11.794 1.00 89.19 177 SER A O 1
ATOM 1267 N N . LEU A 1 178 ? -8.253 12.218 10.777 1.00 87.00 178 LEU A N 1
ATOM 1268 C CA . LEU A 1 178 ? -9.597 11.624 10.770 1.00 87.00 178 LEU A CA 1
ATOM 1269 C C . LEU A 1 178 ? -10.131 11.374 12.188 1.00 87.00 178 LEU A C 1
ATOM 1271 O O . LEU A 1 178 ? -11.320 11.578 12.444 1.00 87.00 178 LEU A O 1
ATOM 1275 N N . ARG A 1 179 ? -9.255 10.970 13.118 1.00 85.50 179 ARG A N 1
ATOM 1276 C CA . ARG A 1 179 ? -9.593 10.816 14.543 1.00 85.50 179 ARG A CA 1
ATOM 1277 C C . ARG A 1 179 ? -9.885 12.163 15.201 1.00 85.50 179 ARG A C 1
ATOM 1279 O O . ARG A 1 179 ? -10.901 12.301 15.875 1.00 85.50 179 ARG A O 1
ATOM 1286 N N . ARG A 1 180 ? -9.057 13.185 14.947 1.00 85.56 180 ARG A N 1
ATOM 1287 C CA . ARG A 1 180 ? -9.268 14.555 15.462 1.00 85.56 180 ARG A CA 1
ATOM 1288 C C . ARG A 1 180 ? -10.563 15.189 14.958 1.00 85.56 180 ARG A C 1
ATOM 1290 O O . ARG A 1 180 ? -11.208 15.912 15.706 1.00 85.56 180 ARG A O 1
ATOM 1297 N N . ALA A 1 181 ? -10.956 14.898 13.720 1.00 86.00 181 ALA A N 1
ATOM 1298 C CA . ALA A 1 181 ? -12.210 15.370 13.137 1.00 86.00 181 ALA A CA 1
ATOM 1299 C C . ALA A 1 181 ? -13.461 14.677 13.718 1.00 86.00 181 ALA A C 1
ATOM 1301 O O . ALA A 1 181 ? -14.579 15.028 13.353 1.00 86.00 181 ALA A O 1
ATOM 1302 N N . GLY A 1 182 ? -13.303 13.667 14.584 1.00 77.69 182 GLY A N 1
ATOM 1303 C CA . GLY A 1 182 ? -14.418 12.945 15.202 1.00 77.69 182 GLY A CA 1
ATOM 1304 C C . GLY A 1 182 ? -15.190 12.026 14.247 1.00 77.69 182 GLY A C 1
ATOM 1305 O O . GLY A 1 182 ? -16.177 11.414 14.653 1.00 77.69 182 GLY A O 1
ATOM 1306 N N . VAL A 1 183 ? -14.734 11.880 12.996 1.00 76.81 183 VAL A N 1
ATOM 1307 C CA . VAL A 1 183 ? -15.353 11.006 11.983 1.00 76.81 183 VAL A CA 1
ATOM 1308 C C . VAL A 1 183 ? -15.250 9.535 12.402 1.00 76.81 183 VAL A C 1
ATOM 1310 O O . VAL A 1 183 ? -16.126 8.720 12.099 1.00 76.81 183 VAL A O 1
ATOM 1313 N N . VAL A 1 184 ? -14.199 9.175 13.149 1.00 71.38 184 VAL A N 1
ATOM 1314 C CA . VAL A 1 184 ? -13.951 7.802 13.601 1.00 71.38 184 VAL A CA 1
ATOM 1315 C C . VAL A 1 184 ? -13.670 7.780 15.100 1.00 71.38 184 VAL A C 1
ATOM 1317 O O . VAL A 1 184 ? -12.904 8.589 15.608 1.00 71.38 184 VAL A O 1
ATOM 1320 N N . ARG A 1 185 ? -14.334 6.861 15.814 1.00 62.09 185 ARG A N 1
ATOM 1321 C CA . ARG A 1 185 ? -14.160 6.691 17.264 1.00 62.09 185 ARG A CA 1
ATOM 1322 C C . ARG A 1 185 ? -12.874 5.914 17.515 1.00 62.09 185 ARG A C 1
ATOM 1324 O O . ARG A 1 185 ? -12.630 4.941 16.802 1.00 62.09 185 ARG A O 1
ATOM 1331 N N . ASP A 1 186 ? -12.118 6.306 18.535 1.00 59.81 186 ASP A N 1
ATOM 1332 C CA . ASP A 1 186 ? -10.933 5.567 18.963 1.00 59.81 186 ASP A CA 1
ATOM 1333 C C . ASP A 1 186 ? -11.312 4.130 19.333 1.00 59.81 186 ASP A C 1
ATOM 1335 O O . ASP A 1 186 ? -12.068 3.875 20.273 1.00 59.81 186 ASP A O 1
ATOM 1339 N N . LEU A 1 187 ? -10.803 3.185 18.548 1.00 60.59 187 LEU A N 1
ATOM 1340 C CA . LEU A 1 187 ? -10.870 1.763 18.843 1.00 60.59 187 LEU A CA 1
ATOM 1341 C C . LEU A 1 187 ? -9.581 1.379 19.565 1.00 60.59 187 LEU A C 1
ATOM 1343 O O . LEU A 1 187 ? -8.480 1.626 19.066 1.00 60.59 187 LEU A O 1
ATOM 1347 N N . ALA A 1 188 ? -9.721 0.773 20.745 1.00 54.09 188 ALA A N 1
ATOM 1348 C CA . ALA A 1 188 ? -8.590 0.182 21.440 1.00 54.09 188 ALA A CA 1
ATOM 1349 C C . ALA A 1 188 ? -8.016 -0.943 20.557 1.00 54.09 188 ALA A C 1
ATOM 1351 O O . ALA A 1 188 ? -8.773 -1.816 20.127 1.00 54.09 188 ALA A O 1
ATOM 1352 N N . PRO A 1 189 ? -6.710 -0.931 20.245 1.00 58.56 189 PRO A N 1
ATOM 1353 C CA . PRO A 1 189 ? -6.116 -1.970 19.420 1.00 58.56 189 PRO A CA 1
ATOM 1354 C C . PRO A 1 189 ? -6.228 -3.326 20.122 1.00 58.56 189 PRO A C 1
ATOM 1356 O O . PRO A 1 189 ? -5.637 -3.519 21.184 1.00 58.56 189 PRO A O 1
ATOM 1359 N N . GLU A 1 190 ? -6.944 -4.282 19.524 1.00 57.81 190 GLU A N 1
ATOM 1360 C CA . GLU A 1 190 ? -6.967 -5.649 20.050 1.00 57.81 190 GLU A CA 1
ATOM 1361 C C . GLU A 1 190 ? -5.616 -6.330 19.806 1.00 57.81 190 GLU A C 1
ATOM 1363 O O . GLU A 1 190 ? -5.027 -6.236 18.720 1.00 57.81 190 GLU A O 1
ATOM 1368 N N . THR A 1 191 ? -5.113 -6.996 20.845 1.00 49.38 191 THR A N 1
ATOM 1369 C CA . THR A 1 191 ? -3.872 -7.769 20.843 1.00 49.38 191 THR A CA 1
ATOM 1370 C C . THR A 1 191 ? -4.183 -9.218 20.461 1.00 49.38 191 THR A C 1
ATOM 1372 O O . THR A 1 191 ? -4.970 -9.887 21.123 1.00 49.38 191 THR A O 1
ATOM 1375 N N . MET A 1 192 ? -3.579 -9.734 19.385 1.00 52.75 192 MET A N 1
ATOM 1376 C CA . MET A 1 192 ? -3.680 -11.162 19.046 1.00 52.75 192 MET A CA 1
ATOM 1377 C C . MET A 1 192 ? -2.536 -11.992 19.636 1.00 52.75 192 MET A C 1
ATOM 1379 O O . MET A 1 192 ? -1.403 -11.532 19.781 1.00 52.75 192 MET A O 1
ATOM 1383 N N . GLY A 1 193 ? -2.867 -13.245 19.962 1.00 48.56 193 GLY A N 1
ATOM 1384 C CA . GLY A 1 193 ? -1.983 -14.231 20.573 1.00 48.56 193 GLY A CA 1
ATOM 1385 C C . GLY A 1 193 ? -0.871 -14.735 19.645 1.00 48.56 193 GLY A C 1
ATOM 1386 O O . GLY A 1 193 ? -1.068 -14.998 18.461 1.00 48.56 193 GLY A O 1
ATOM 1387 N N . ARG A 1 194 ? 0.300 -14.932 20.253 1.00 51.84 194 ARG A N 1
ATOM 1388 C CA . ARG A 1 194 ? 1.636 -15.269 19.718 1.00 51.84 194 ARG A CA 1
ATOM 1389 C C . ARG A 1 194 ? 1.734 -16.482 18.756 1.00 51.84 194 ARG A C 1
ATOM 1391 O O . ARG A 1 194 ? 2.810 -16.717 18.220 1.00 51.84 194 ARG A O 1
ATOM 1398 N N . GLY A 1 195 ? 0.658 -17.249 18.537 1.00 48.66 195 GLY A N 1
ATOM 1399 C CA . GLY A 1 195 ? 0.669 -18.560 17.858 1.00 48.66 195 GLY A CA 1
ATOM 1400 C C . GLY A 1 195 ? 0.351 -18.576 16.354 1.00 48.66 195 GLY A C 1
ATOM 1401 O O . GLY A 1 195 ? 0.749 -19.510 15.669 1.00 48.66 195 GLY A O 1
ATOM 1402 N N . ILE A 1 196 ? -0.309 -17.547 15.810 1.00 54.94 196 ILE A N 1
ATOM 1403 C CA . ILE A 1 196 ? -0.617 -17.445 14.359 1.00 54.94 196 ILE A CA 1
ATOM 1404 C C . ILE A 1 196 ? 0.590 -16.885 13.569 1.00 54.94 196 ILE A C 1
ATOM 1406 O O . ILE A 1 196 ? 0.714 -17.062 12.358 1.00 54.94 196 ILE A O 1
ATOM 1410 N N . TYR A 1 197 ? 1.529 -16.273 14.295 1.00 51.06 197 TYR A N 1
ATOM 1411 C CA . TYR A 1 197 ? 2.753 -15.633 13.819 1.00 51.06 197 TYR A CA 1
ATOM 1412 C C . TYR A 1 197 ? 3.661 -16.519 12.934 1.00 51.06 197 TYR A C 1
ATOM 1414 O O . TYR A 1 197 ? 3.974 -16.097 11.821 1.00 51.06 197 TYR A O 1
ATOM 1422 N N . PRO A 1 198 ? 4.062 -17.746 13.335 1.00 54.50 198 PRO A N 1
ATOM 1423 C CA . PRO A 1 198 ? 4.935 -18.578 12.504 1.00 54.50 198 PRO A CA 1
ATOM 1424 C C . PRO A 1 198 ? 4.223 -19.162 11.278 1.00 54.50 198 PRO A C 1
ATOM 1426 O O . PRO A 1 198 ? 4.854 -19.341 10.242 1.00 54.50 198 PRO A O 1
ATOM 1429 N N . ALA A 1 199 ? 2.915 -19.423 11.358 1.00 52.81 199 ALA A N 1
ATOM 1430 C CA . ALA A 1 199 ? 2.150 -19.978 10.242 1.00 52.81 199 ALA A CA 1
ATOM 1431 C C . ALA A 1 199 ? 2.008 -18.964 9.095 1.00 52.81 199 ALA A C 1
ATOM 1433 O O . ALA A 1 199 ? 2.147 -19.313 7.927 1.00 52.81 199 ALA A O 1
ATOM 1434 N N . PHE A 1 200 ? 1.799 -17.690 9.431 1.00 51.53 200 PHE A N 1
ATOM 1435 C CA . PHE A 1 200 ? 1.617 -16.618 8.454 1.00 51.53 200 PHE A CA 1
ATOM 1436 C C . PHE A 1 200 ? 2.939 -16.195 7.795 1.00 51.53 200 PHE A C 1
ATOM 1438 O O . PHE A 1 200 ? 3.008 -16.049 6.575 1.00 51.53 200 PHE A O 1
ATOM 1445 N N . VAL A 1 201 ? 4.018 -16.105 8.584 1.00 57.41 201 VAL A N 1
ATOM 1446 C CA . VAL A 1 201 ? 5.389 -15.928 8.067 1.00 57.41 201 VAL A CA 1
ATOM 1447 C C . VAL A 1 201 ? 5.802 -17.131 7.214 1.00 57.41 201 VAL A C 1
ATOM 1449 O O . VAL A 1 201 ? 6.416 -16.953 6.165 1.00 57.41 201 VAL A O 1
ATOM 1452 N N . GLY A 1 202 ? 5.407 -18.344 7.611 1.00 53.28 202 GLY A N 1
ATOM 1453 C CA . GLY A 1 202 ? 5.609 -19.567 6.838 1.00 53.28 202 GLY A CA 1
ATOM 1454 C C . GLY A 1 202 ? 4.924 -19.525 5.473 1.00 53.28 202 GLY A C 1
ATOM 1455 O O . GLY A 1 202 ? 5.549 -19.878 4.484 1.00 53.28 202 GLY A O 1
ATOM 1456 N N . ILE A 1 203 ? 3.689 -19.027 5.378 1.00 57.53 203 ILE A N 1
ATOM 1457 C CA . ILE A 1 203 ? 2.963 -18.911 4.100 1.00 57.53 203 ILE A CA 1
ATOM 1458 C C . ILE A 1 203 ? 3.635 -17.896 3.166 1.00 57.53 203 ILE A C 1
ATOM 1460 O O . ILE A 1 203 ? 3.843 -18.191 1.990 1.00 57.53 203 ILE A O 1
ATOM 1464 N N . VAL A 1 204 ? 4.048 -16.734 3.682 1.00 56.44 204 VAL A N 1
ATOM 1465 C CA . VAL A 1 204 ? 4.798 -15.735 2.898 1.00 56.44 204 VAL A CA 1
ATOM 1466 C C . VAL A 1 204 ? 6.152 -16.289 2.451 1.00 56.44 204 VAL A C 1
ATOM 1468 O O . VAL A 1 204 ? 6.535 -16.127 1.291 1.00 56.44 204 VAL A O 1
ATOM 1471 N N . ALA A 1 205 ? 6.859 -17.009 3.325 1.00 53.78 205 ALA A N 1
ATOM 1472 C CA . ALA A 1 205 ? 8.117 -17.661 2.979 1.00 53.78 205 ALA A CA 1
ATOM 1473 C C . ALA A 1 205 ? 7.915 -18.758 1.920 1.00 53.78 205 ALA A C 1
ATOM 1475 O O . ALA A 1 205 ? 8.670 -18.816 0.955 1.00 53.78 205 ALA A O 1
ATOM 1476 N N . VAL A 1 206 ? 6.864 -19.573 2.035 1.00 56.72 206 VAL A N 1
ATOM 1477 C CA . VAL A 1 206 ? 6.533 -20.636 1.075 1.00 56.72 206 VAL A CA 1
ATOM 1478 C C . VAL A 1 206 ? 6.145 -20.062 -0.283 1.00 56.72 206 VAL A C 1
ATOM 1480 O O . VAL A 1 206 ? 6.586 -20.598 -1.291 1.00 56.72 206 VAL A O 1
ATOM 1483 N N . LEU A 1 207 ? 5.403 -18.954 -0.350 1.00 55.78 207 LEU A N 1
ATOM 1484 C CA . LEU A 1 207 ? 5.068 -18.303 -1.623 1.00 55.78 207 LEU A CA 1
ATOM 1485 C C . LEU A 1 207 ? 6.309 -17.707 -2.304 1.00 55.78 207 LEU A C 1
ATOM 1487 O O . LEU A 1 207 ? 6.495 -17.871 -3.512 1.00 55.78 207 LEU A O 1
ATOM 1491 N N . THR A 1 208 ? 7.206 -17.102 -1.521 1.00 54.50 208 THR A N 1
ATOM 1492 C CA . THR A 1 208 ? 8.496 -16.591 -2.014 1.00 54.50 208 THR A CA 1
ATOM 1493 C C . THR A 1 208 ? 9.410 -17.729 -2.499 1.00 54.50 208 THR A C 1
ATOM 1495 O O . THR A 1 208 ? 10.029 -17.626 -3.559 1.00 54.50 208 THR A O 1
ATOM 1498 N N . VAL A 1 209 ? 9.459 -18.851 -1.770 1.00 55.59 209 VAL A N 1
ATOM 1499 C CA . VAL A 1 209 ? 10.281 -20.027 -2.104 1.00 55.59 209 VAL A CA 1
ATOM 1500 C C . VAL A 1 209 ? 9.689 -20.832 -3.262 1.00 55.59 209 VAL A C 1
ATOM 1502 O O . VAL A 1 209 ? 10.441 -21.274 -4.122 1.00 55.59 209 VAL A O 1
ATOM 1505 N N . ALA A 1 210 ? 8.368 -20.978 -3.362 1.00 52.75 210 ALA A N 1
ATOM 1506 C CA . ALA A 1 210 ? 7.706 -21.665 -4.473 1.00 52.75 210 ALA A CA 1
ATOM 1507 C C . ALA A 1 210 ? 7.885 -20.904 -5.798 1.00 52.75 210 ALA A C 1
ATOM 1509 O O . ALA A 1 210 ? 8.177 -21.516 -6.828 1.00 52.75 210 ALA A O 1
ATOM 1510 N N . GLY A 1 211 ? 7.821 -19.566 -5.764 1.00 52.75 211 GLY A N 1
ATOM 1511 C CA . GLY A 1 211 ? 8.181 -18.715 -6.904 1.00 52.75 211 GLY A CA 1
ATOM 1512 C C . GLY A 1 211 ? 9.670 -18.787 -7.278 1.00 52.75 211 GLY A C 1
ATOM 1513 O O . GLY A 1 211 ? 10.033 -18.602 -8.441 1.00 52.75 211 GLY A O 1
ATOM 1514 N N . GLY A 1 212 ? 10.546 -19.096 -6.316 1.00 50.78 212 GLY A N 1
ATOM 1515 C CA . GLY A 1 212 ? 11.956 -19.419 -6.551 1.00 50.78 212 GLY A CA 1
ATOM 1516 C C . GLY A 1 212 ? 12.163 -20.815 -7.151 1.00 50.78 212 GLY A C 1
ATOM 1517 O O . GLY A 1 212 ? 12.877 -20.960 -8.135 1.00 50.78 212 GLY A O 1
ATOM 1518 N N . ALA A 1 213 ? 11.490 -21.836 -6.620 1.00 45.12 213 ALA A N 1
ATOM 1519 C CA . ALA A 1 213 ? 11.632 -23.231 -7.035 1.00 45.12 213 ALA A CA 1
ATOM 1520 C C . ALA A 1 213 ? 11.096 -23.486 -8.451 1.00 45.12 213 ALA A C 1
ATOM 1522 O O . ALA A 1 213 ? 11.693 -24.253 -9.205 1.00 45.12 213 ALA A O 1
ATOM 1523 N N . HIS A 1 214 ? 10.033 -22.787 -8.864 1.00 46.81 214 HIS A N 1
ATOM 1524 C CA . HIS A 1 214 ? 9.543 -22.843 -10.244 1.00 46.81 214 HIS A CA 1
ATOM 1525 C C . HIS A 1 214 ? 10.592 -22.345 -11.266 1.00 46.81 214 HIS A C 1
ATOM 1527 O O . HIS A 1 214 ? 10.559 -22.747 -12.429 1.00 46.81 214 HIS A O 1
ATOM 1533 N N . ARG A 1 215 ? 11.569 -21.515 -10.854 1.00 48.78 215 ARG A N 1
ATOM 1534 C CA . ARG A 1 215 ? 12.668 -21.075 -11.735 1.00 48.78 215 ARG A CA 1
ATOM 1535 C C . ARG A 1 215 ? 13.689 -22.174 -12.014 1.00 48.78 215 ARG A C 1
ATOM 1537 O O . ARG A 1 215 ? 14.184 -22.256 -13.134 1.00 48.78 215 ARG A O 1
ATOM 1544 N N . THR A 1 216 ? 13.970 -23.036 -11.041 1.00 52.19 216 THR A N 1
ATOM 1545 C CA . THR A 1 216 ? 15.003 -24.075 -11.173 1.00 52.19 216 THR A CA 1
ATOM 1546 C C . THR A 1 216 ? 14.594 -25.179 -12.155 1.00 52.19 216 THR A C 1
ATOM 1548 O O . THR A 1 216 ? 15.444 -25.751 -12.829 1.00 52.19 216 THR A O 1
ATOM 1551 N N . TYR A 1 217 ? 13.292 -25.444 -12.314 1.00 46.81 217 TYR A N 1
ATOM 1552 C CA . TYR A 1 217 ? 12.809 -26.514 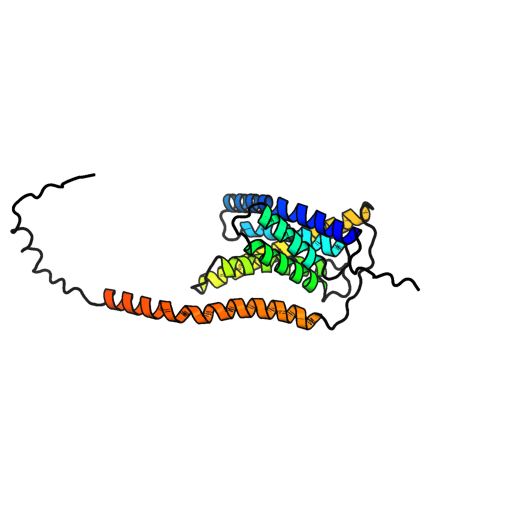-13.197 1.00 46.81 217 TYR A CA 1
ATOM 1553 C C . TYR A 1 217 ? 12.762 -26.150 -14.691 1.00 46.81 217 TYR A C 1
ATOM 1555 O O . TYR A 1 217 ? 12.777 -27.052 -15.525 1.00 46.81 217 TYR A O 1
ATOM 1563 N N . ARG A 1 218 ? 12.734 -24.861 -15.067 1.00 46.66 218 ARG A N 1
ATOM 1564 C CA . ARG A 1 218 ? 12.637 -24.436 -16.485 1.00 46.66 218 ARG A CA 1
ATOM 1565 C C . ARG A 1 218 ? 13.992 -24.173 -17.162 1.00 46.66 218 ARG A C 1
ATOM 1567 O O . ARG A 1 218 ? 14.089 -24.232 -18.386 1.00 46.66 218 ARG A O 1
ATOM 1574 N N . GLN A 1 219 ? 15.039 -23.955 -16.366 1.00 44.81 219 GLN A N 1
ATOM 1575 C CA . GLN A 1 219 ? 16.422 -23.702 -16.795 1.00 44.81 219 GLN A CA 1
ATOM 1576 C C . GLN A 1 219 ? 17.087 -24.785 -17.687 1.00 44.81 219 GLN A C 1
ATOM 1578 O O . GLN A 1 219 ? 17.899 -24.409 -18.533 1.00 44.81 219 GLN A O 1
ATOM 1583 N N . PRO A 1 220 ? 16.781 -26.100 -17.586 1.00 49.16 220 PRO A N 1
ATOM 1584 C CA . PRO A 1 220 ? 17.519 -27.120 -18.346 1.00 49.16 220 PRO A CA 1
ATOM 1585 C C . PRO A 1 220 ? 17.311 -27.069 -19.868 1.00 49.16 220 PRO A C 1
ATOM 1587 O O . PRO A 1 220 ? 18.185 -27.495 -20.621 1.00 49.16 220 PRO A O 1
ATOM 1590 N N . SER A 1 221 ? 16.165 -26.562 -20.334 1.00 48.41 221 SER A N 1
ATOM 1591 C CA . SER A 1 221 ? 15.782 -26.649 -21.753 1.00 48.41 221 SER A CA 1
ATOM 1592 C C . SER A 1 221 ? 16.459 -25.609 -22.657 1.00 48.41 221 SER A C 1
ATOM 1594 O O . SER A 1 221 ? 16.669 -25.874 -23.840 1.00 48.41 221 SER A O 1
ATOM 1596 N N . GLU A 1 222 ? 16.886 -24.463 -22.116 1.00 51.94 222 GLU A N 1
ATOM 1597 C CA . GLU A 1 222 ? 17.456 -23.376 -22.928 1.00 51.94 222 GLU A CA 1
ATOM 1598 C C . GLU A 1 222 ? 18.983 -23.449 -23.083 1.00 51.94 222 GLU A C 1
ATOM 1600 O O . GLU A 1 222 ? 19.522 -23.025 -24.110 1.00 51.94 222 GLU A O 1
ATOM 1605 N N . CYS A 1 223 ? 19.697 -24.070 -22.134 1.00 51.84 223 CYS A N 1
ATOM 1606 C CA . CYS A 1 223 ? 21.132 -24.344 -22.289 1.00 51.84 223 CYS A CA 1
ATOM 1607 C C . CYS A 1 223 ? 21.406 -25.299 -23.461 1.00 51.84 223 CYS A C 1
ATOM 1609 O O . CYS A 1 223 ? 22.351 -25.083 -24.222 1.00 51.84 223 CYS A O 1
ATOM 1611 N N . ALA A 1 224 ? 20.557 -26.315 -23.648 1.00 53.06 224 ALA A N 1
ATOM 1612 C CA . ALA A 1 224 ? 20.687 -27.260 -24.755 1.00 53.06 224 ALA A CA 1
ATOM 1613 C C . ALA A 1 224 ? 20.510 -26.566 -26.120 1.00 53.06 224 ALA A C 1
ATOM 1615 O O . ALA A 1 224 ? 21.315 -26.773 -27.029 1.00 53.06 224 ALA A O 1
ATOM 1616 N N . LEU A 1 225 ? 19.522 -25.671 -26.235 1.00 54.84 225 LEU A N 1
ATOM 1617 C CA . LEU A 1 225 ? 19.231 -24.950 -27.476 1.00 54.84 225 LEU A CA 1
ATOM 1618 C C . LEU A 1 225 ? 20.337 -23.942 -27.834 1.00 54.84 225 LEU A C 1
ATOM 1620 O O . LEU A 1 225 ? 20.726 -23.824 -28.995 1.00 54.84 225 LEU A O 1
ATOM 1624 N N . ARG A 1 226 ? 20.910 -23.254 -26.838 1.00 54.38 226 ARG A N 1
ATOM 1625 C CA . ARG A 1 226 ? 21.983 -22.272 -27.056 1.00 54.38 226 ARG A CA 1
ATOM 1626 C C . ARG A 1 226 ? 23.315 -22.929 -27.424 1.00 54.38 226 ARG A C 1
ATOM 1628 O O . ARG A 1 226 ? 24.019 -22.395 -28.276 1.00 54.38 226 ARG A O 1
ATOM 1635 N N . ILE A 1 227 ? 23.630 -24.102 -26.864 1.00 59.25 227 ILE A N 1
ATOM 1636 C CA . ILE A 1 227 ? 24.791 -24.904 -27.294 1.00 59.25 227 ILE A CA 1
ATOM 1637 C C . ILE A 1 227 ? 24.594 -25.402 -28.730 1.00 59.25 227 ILE A C 1
ATOM 1639 O O . ILE A 1 227 ? 25.540 -25.381 -29.516 1.00 59.25 227 ILE A O 1
ATOM 1643 N N . GLN A 1 228 ? 23.373 -25.793 -29.103 1.00 58.91 228 GLN A N 1
ATOM 1644 C CA . GLN A 1 228 ? 23.080 -26.251 -30.460 1.00 58.91 228 GLN A CA 1
ATOM 1645 C C . GLN A 1 228 ? 23.182 -25.117 -31.491 1.00 58.91 228 GLN A C 1
ATOM 1647 O O . GLN A 1 228 ? 23.777 -25.324 -32.545 1.00 58.91 228 GLN A O 1
ATOM 1652 N N . ILE A 1 229 ? 22.701 -23.911 -31.161 1.00 60.81 229 ILE A N 1
ATOM 1653 C CA . ILE A 1 229 ? 22.802 -22.714 -32.017 1.00 60.81 229 ILE A CA 1
ATOM 1654 C C . ILE A 1 229 ? 24.246 -22.188 -32.104 1.00 60.81 229 ILE A C 1
ATOM 1656 O O . ILE A 1 229 ? 24.689 -21.770 -33.173 1.00 60.81 229 ILE A O 1
ATOM 1660 N N . LEU A 1 230 ? 25.019 -22.218 -31.010 1.00 58.44 230 LEU A N 1
ATOM 1661 C CA . LEU A 1 230 ? 26.440 -21.853 -31.068 1.00 58.44 230 LEU A CA 1
ATOM 1662 C C . LEU A 1 230 ? 27.261 -22.872 -31.864 1.00 58.44 230 LEU A C 1
ATOM 1664 O O . LEU A 1 230 ? 28.162 -22.473 -32.596 1.00 58.44 230 LEU A O 1
ATOM 1668 N N . ARG A 1 231 ? 26.936 -24.168 -31.776 1.00 58.06 231 ARG A N 1
ATOM 1669 C CA . ARG A 1 231 ? 27.596 -25.211 -32.573 1.00 58.06 231 ARG A CA 1
ATOM 1670 C C . ARG A 1 231 ? 27.322 -25.045 -34.070 1.00 58.06 231 ARG A C 1
ATOM 1672 O O . ARG A 1 231 ? 28.242 -25.223 -34.858 1.00 58.06 231 ARG A O 1
ATOM 1679 N N . THR A 1 232 ? 26.109 -24.662 -34.471 1.00 59.00 232 THR A N 1
ATOM 1680 C CA . THR A 1 232 ? 25.810 -24.366 -35.884 1.00 59.00 232 THR A CA 1
ATOM 1681 C C . THR A 1 232 ? 26.448 -23.071 -36.377 1.00 59.00 232 THR A C 1
ATOM 1683 O O . THR A 1 232 ? 26.773 -22.992 -37.555 1.00 59.00 232 THR A O 1
ATOM 1686 N N . ARG A 1 233 ? 26.691 -22.076 -35.511 1.00 57.38 233 ARG A N 1
ATOM 1687 C CA . ARG A 1 233 ? 27.404 -20.838 -35.887 1.00 57.38 233 ARG A CA 1
ATOM 1688 C C . ARG A 1 233 ? 28.931 -20.950 -35.904 1.00 57.38 233 ARG A C 1
ATOM 1690 O O . ARG A 1 233 ? 29.570 -20.136 -36.558 1.00 57.38 233 ARG A O 1
ATOM 1697 N N . LEU A 1 234 ? 29.510 -21.907 -35.178 1.00 55.78 234 LEU A N 1
ATOM 1698 C CA . LEU A 1 234 ? 30.960 -22.139 -35.120 1.00 55.78 234 LEU A CA 1
ATOM 1699 C C . LEU A 1 234 ? 31.444 -23.240 -36.075 1.00 55.78 234 LEU A C 1
ATOM 1701 O O . LEU A 1 234 ? 32.646 -23.479 -36.141 1.00 55.78 234 LEU A O 1
ATOM 1705 N N . SER A 1 235 ? 30.547 -23.900 -36.819 1.00 47.50 235 SER A N 1
ATOM 1706 C CA . SER A 1 235 ? 30.949 -24.693 -37.984 1.00 47.50 235 SER A CA 1
ATOM 1707 C C . SER A 1 235 ? 31.382 -23.714 -39.076 1.00 47.50 235 SER A C 1
ATOM 1709 O O . SER A 1 235 ? 30.527 -22.972 -39.559 1.00 47.50 235 SER A O 1
ATOM 1711 N N . PRO A 1 236 ? 32.665 -23.661 -39.465 1.00 46.38 236 PRO A N 1
ATOM 1712 C CA . PRO A 1 236 ? 33.101 -22.767 -40.525 1.00 46.38 236 PRO A CA 1
ATOM 1713 C C . PRO A 1 236 ? 32.379 -23.174 -41.813 1.00 46.38 236 PRO A C 1
ATOM 1715 O O . PRO A 1 236 ? 32.507 -24.322 -42.245 1.00 46.38 236 PRO A O 1
ATOM 1718 N N . SER A 1 237 ? 31.612 -22.264 -42.422 1.00 52.59 237 SER A N 1
ATOM 1719 C CA . SER A 1 237 ? 31.402 -22.348 -43.863 1.00 52.59 237 SER A CA 1
ATOM 1720 C C . SER A 1 237 ? 32.785 -22.207 -44.487 1.00 52.59 237 SER A C 1
ATOM 1722 O O . SER A 1 237 ? 33.503 -21.236 -44.246 1.00 52.59 237 SER A O 1
ATOM 1724 N N . SER A 1 238 ? 33.210 -23.237 -45.206 1.00 49.28 238 SER A N 1
ATOM 1725 C CA . SER A 1 238 ? 34.368 -23.189 -46.084 1.00 49.28 238 SER A CA 1
ATOM 1726 C C . SER A 1 238 ? 34.055 -22.234 -47.239 1.00 49.28 238 SER A C 1
ATOM 1728 O O . SER A 1 238 ? 33.690 -22.677 -48.322 1.00 49.28 238 SER A O 1
ATOM 1730 N N . ASP A 1 239 ? 34.126 -20.930 -46.982 1.00 46.28 239 ASP A N 1
ATOM 1731 C CA . ASP A 1 239 ? 34.079 -19.887 -48.005 1.00 46.28 239 ASP A CA 1
ATOM 1732 C C . ASP A 1 239 ? 35.520 -19.609 -48.460 1.00 46.28 239 ASP A C 1
ATOM 1734 O O . ASP A 1 239 ? 36.196 -18.706 -47.962 1.00 46.28 239 ASP A O 1
ATOM 1738 N N . ASP A 1 240 ? 36.004 -20.455 -49.373 1.00 49.22 240 ASP A N 1
ATOM 1739 C CA . ASP A 1 240 ? 37.244 -20.244 -50.122 1.00 49.22 240 ASP A CA 1
ATOM 1740 C C . ASP A 1 240 ? 37.016 -19.125 -51.167 1.00 49.22 240 ASP A C 1
ATOM 1742 O O . ASP A 1 240 ? 35.987 -19.129 -51.851 1.00 49.22 240 ASP A O 1
ATOM 1746 N N . PRO A 1 241 ? 37.917 -18.136 -51.337 1.00 46.62 241 PRO A N 1
ATOM 1747 C CA . PRO A 1 241 ? 37.680 -16.994 -52.226 1.00 46.62 241 PRO A CA 1
ATOM 1748 C C . PRO A 1 241 ? 37.659 -17.336 -53.727 1.00 46.62 241 PRO A C 1
ATOM 1750 O O . PRO A 1 241 ? 37.440 -16.439 -54.541 1.00 46.62 241 PRO A O 1
ATOM 1753 N N . SER A 1 242 ? 37.894 -18.596 -54.104 1.00 47.66 242 SER A N 1
ATOM 1754 C CA . SER A 1 242 ? 38.019 -19.060 -55.490 1.00 47.66 242 SER A CA 1
ATOM 1755 C C . SER A 1 242 ? 36.675 -19.254 -56.218 1.00 47.66 242 SER A C 1
ATOM 1757 O O . SER A 1 242 ? 36.636 -19.207 -57.447 1.00 47.66 242 SER A O 1
ATOM 1759 N N . ASP A 1 243 ? 35.551 -19.349 -55.496 1.00 46.06 243 ASP A N 1
ATOM 1760 C CA . ASP A 1 243 ? 34.239 -19.672 -56.087 1.00 46.06 243 ASP A CA 1
ATOM 1761 C C . ASP A 1 243 ? 33.399 -18.452 -56.522 1.00 46.06 243 ASP A C 1
ATOM 1763 O O . ASP A 1 243 ? 32.354 -18.590 -57.168 1.00 46.06 243 ASP A O 1
ATOM 1767 N N . ARG A 1 244 ? 33.843 -17.220 -56.228 1.00 46.28 244 ARG A N 1
ATOM 1768 C CA . ARG A 1 244 ? 33.088 -16.003 -56.598 1.00 46.28 244 ARG A CA 1
ATOM 1769 C C . ARG A 1 244 ? 33.150 -15.657 -58.086 1.00 46.28 244 ARG A C 1
ATOM 1771 O O . ARG A 1 244 ? 32.219 -15.026 -58.586 1.00 46.28 244 ARG A O 1
ATOM 1778 N N . GLU A 1 245 ? 34.175 -16.098 -58.811 1.00 44.44 245 GLU A N 1
ATOM 1779 C CA . GLU A 1 245 ? 34.306 -15.801 -60.246 1.00 44.44 245 GLU A CA 1
ATOM 1780 C C . GLU A 1 245 ? 33.505 -16.755 -61.152 1.00 44.44 245 GLU A C 1
ATOM 1782 O O . GLU A 1 245 ? 33.224 -16.416 -62.304 1.00 44.44 245 GLU A O 1
ATOM 1787 N N . ALA A 1 246 ? 33.048 -17.903 -60.637 1.00 45.88 246 ALA A N 1
ATOM 1788 C CA . ALA A 1 246 ? 32.280 -18.876 -61.417 1.00 45.88 246 ALA A CA 1
ATOM 1789 C C . ALA A 1 246 ? 30.781 -18.525 -61.541 1.00 45.88 246 ALA A C 1
ATOM 1791 O O . ALA A 1 246 ? 30.158 -18.849 -62.553 1.00 45.88 246 ALA A O 1
ATOM 1792 N N . SER A 1 247 ? 30.188 -17.817 -60.568 1.00 43.62 247 SER A N 1
ATOM 1793 C CA . SER A 1 247 ? 28.735 -17.539 -60.586 1.00 43.62 247 SER A CA 1
ATOM 1794 C C . SER A 1 247 ? 28.313 -16.382 -61.507 1.00 43.62 247 SER A C 1
ATOM 1796 O O . SER A 1 247 ? 27.145 -16.285 -61.879 1.00 43.62 247 SER A O 1
ATOM 1798 N N . LEU A 1 248 ? 29.254 -15.536 -61.948 1.00 45.84 248 LEU A N 1
ATOM 1799 C CA . LEU A 1 248 ? 28.969 -14.379 -62.811 1.00 45.84 248 LEU A CA 1
ATOM 1800 C C . LEU A 1 248 ? 29.007 -14.691 -64.320 1.00 45.84 248 LEU A C 1
ATOM 1802 O O . LEU A 1 248 ? 28.688 -13.819 -65.126 1.00 45.84 248 LEU A O 1
ATOM 1806 N N . ARG A 1 249 ? 29.348 -15.924 -64.727 1.00 42.81 249 ARG A N 1
ATOM 1807 C CA . ARG A 1 249 ? 29.353 -16.358 -66.143 1.00 42.81 249 ARG A CA 1
ATOM 1808 C C . ARG A 1 249 ? 28.208 -17.307 -66.527 1.00 42.81 249 ARG A C 1
ATOM 1810 O O . ARG A 1 249 ? 28.205 -17.819 -67.641 1.00 42.81 249 ARG A O 1
ATOM 1817 N N . GLY A 1 250 ? 27.242 -17.541 -65.636 1.00 41.47 250 GLY A N 1
ATOM 1818 C CA . GLY A 1 250 ? 26.249 -18.615 -65.786 1.00 41.47 250 GLY A CA 1
ATOM 1819 C C . GLY A 1 250 ? 24.788 -18.210 -65.995 1.00 41.47 250 GLY A C 1
ATOM 1820 O O . GLY A 1 250 ? 23.931 -19.084 -65.923 1.00 41.47 250 GLY A O 1
ATOM 1821 N N . SER A 1 251 ? 24.458 -16.938 -66.234 1.00 39.88 251 SER A N 1
ATOM 1822 C CA . SER A 1 251 ? 23.053 -16.529 -66.399 1.00 39.88 251 SER A CA 1
ATOM 1823 C C . SER A 1 251 ? 22.592 -16.611 -67.856 1.00 39.88 251 SER A C 1
ATOM 1825 O O . SER A 1 251 ? 23.033 -15.805 -68.679 1.00 39.88 251 SER A O 1
ATOM 1827 N N . PRO A 1 252 ? 21.591 -17.457 -68.156 1.00 42.09 252 PRO A N 1
ATOM 1828 C CA . PRO A 1 252 ? 20.520 -16.981 -69.014 1.00 42.09 252 PRO A CA 1
ATOM 1829 C C . PRO A 1 252 ? 19.124 -17.195 -68.410 1.00 42.09 252 PRO A C 1
ATOM 1831 O O . PRO A 1 252 ? 18.786 -18.252 -67.891 1.00 42.09 252 PRO A O 1
ATOM 1834 N N . ALA A 1 253 ? 18.314 -16.159 -68.630 1.00 40.78 253 ALA A N 1
ATOM 1835 C CA . ALA A 1 253 ? 16.877 -16.187 -68.887 1.00 40.78 253 ALA A CA 1
ATOM 1836 C C . ALA A 1 253 ? 15.885 -16.442 -67.730 1.00 40.78 253 ALA A C 1
ATOM 1838 O O . ALA A 1 253 ? 15.635 -17.560 -67.300 1.00 40.78 253 ALA A O 1
ATOM 1839 N N . TRP A 1 254 ? 15.227 -15.339 -67.349 1.00 38.75 254 TRP A N 1
ATOM 1840 C CA . TRP A 1 254 ? 13.769 -15.171 -67.244 1.00 38.75 254 TRP A CA 1
ATOM 1841 C C . TRP A 1 254 ? 12.918 -16.363 -66.772 1.00 38.75 254 TRP A C 1
ATOM 1843 O O . TRP A 1 254 ? 12.622 -17.268 -67.547 1.00 38.75 254 TRP A O 1
ATOM 1853 N N . VAL A 1 255 ? 12.326 -16.240 -65.578 1.00 42.38 255 VAL A N 1
ATOM 1854 C CA . VAL A 1 255 ? 11.050 -16.901 -65.247 1.00 42.38 255 VAL A CA 1
ATOM 1855 C C . VAL A 1 255 ? 10.113 -15.869 -64.601 1.00 42.38 255 VAL A C 1
ATOM 1857 O O . VAL A 1 255 ? 10.469 -15.297 -63.569 1.00 42.38 255 VAL A O 1
ATOM 1860 N N . PRO A 1 256 ? 8.941 -15.572 -65.196 1.00 40.88 256 PRO A N 1
ATOM 1861 C CA . PRO A 1 256 ? 8.034 -14.557 -64.683 1.00 40.88 256 PRO A CA 1
ATOM 1862 C C . PRO A 1 256 ? 7.178 -15.081 -63.524 1.00 40.88 256 PRO A C 1
ATOM 1864 O O . PRO A 1 256 ? 6.728 -16.227 -63.498 1.00 40.88 256 PRO A O 1
ATOM 1867 N N . ILE A 1 257 ? 6.924 -14.175 -62.585 1.00 40.59 257 ILE A N 1
ATOM 1868 C CA . ILE A 1 257 ? 6.067 -14.324 -61.409 1.00 40.59 257 ILE A CA 1
ATOM 1869 C C . ILE A 1 257 ? 4.614 -14.548 -61.859 1.00 40.59 257 ILE A C 1
ATOM 1871 O O . ILE A 1 257 ? 4.016 -13.677 -62.489 1.00 40.59 257 ILE A O 1
ATOM 1875 N N . LYS A 1 258 ? 4.020 -15.696 -61.505 1.00 34.84 258 LYS A N 1
ATOM 1876 C CA . LYS A 1 258 ? 2.565 -15.903 -61.572 1.00 34.84 258 LYS A CA 1
ATOM 1877 C C . LYS A 1 258 ? 1.927 -15.529 -60.232 1.00 34.84 258 LYS A C 1
ATOM 1879 O O . LYS A 1 258 ? 2.108 -16.225 -59.240 1.00 34.84 258 LYS A O 1
ATOM 1884 N N . LEU A 1 259 ? 1.145 -14.451 -60.243 1.00 46.50 259 LEU A N 1
ATOM 1885 C CA . LEU A 1 259 ? 0.107 -14.143 -59.256 1.00 46.50 259 LEU A CA 1
ATOM 1886 C C . LEU A 1 259 ? -1.169 -14.939 -59.581 1.00 46.50 259 LEU A C 1
ATOM 1888 O O . LEU A 1 259 ? -1.609 -14.931 -60.730 1.00 46.50 259 LEU A O 1
ATOM 1892 N N . LYS A 1 260 ? -1.777 -15.566 -58.572 1.00 36.50 260 LYS A N 1
ATOM 1893 C CA . LYS A 1 260 ? -3.222 -15.865 -58.450 1.00 36.50 260 LYS A CA 1
ATOM 1894 C C . LYS A 1 260 ? -3.481 -16.195 -56.972 1.00 36.50 260 LYS A C 1
ATOM 1896 O O . LYS A 1 260 ? -2.744 -17.008 -56.425 1.00 36.50 260 LYS A O 1
ATOM 1901 N N . SER A 1 261 ? -4.253 -15.388 -56.236 1.00 44.12 261 SER A N 1
ATOM 1902 C CA . SER A 1 261 ? -5.733 -15.359 -56.159 1.00 44.12 261 SER A CA 1
ATOM 1903 C C . SER A 1 261 ? -6.314 -16.687 -55.694 1.00 44.12 261 SER A C 1
ATOM 1905 O O . SER A 1 261 ? -6.304 -17.619 -56.532 1.00 44.12 261 SER A O 1
#

pLDDT: mean 71.83, std 17.51, range [34.84, 93.88]